Protein 2QME (pdb70)

Radius of gyration: 16.4 Å; Cα contacts (8 Å, |Δi|>4): 421; chains: 2; bounding box: 46×36×46 Å

Sequence (202 aa):
MQAIKCVVVGDGAVGKTCLLISYTTNAFPGEYIPTVFDNYSANVMVDGKPVNLGLWDTAGQEDYDRLRPLSYPQTDVFLICFSLVSPASFENVRAKWYPEVRHHCPHTPILLVGTKLDLRDDKDTIERLRDKKLAPITYPQGLAMAREIGSSVKYLECSALTQRGLKTVFDEAIRAVLGEISLPSDFEHTIHVGFDAVTGEFT

Structure (mmCIF, N/CA/C/O backbone):
data_2QME
#
_entry.id   2QME
#
_cell.length_a   84.226
_cell.length_b   53.480
_cell.length_c   47.682
_cell.angle_alpha   90.00
_cell.angle_beta   93.45
_cell.angle_gamma   90.00
#
_symmetry.space_group_name_H-M   'C 1 2 1'
#
loop_
_entity.id
_entity.type
_entity.pdbx_description
1 polymer 'Ras-related C3 botulinum toxin substrate 3'
2 polymer 'CRIB domain of the Serine/threonine-protein kinase PAK 1'
3 non-polymer 'MAGNESIUM ION'
4 non-polymer 'PHOSPHOMETHYLPHOSPHONIC ACID GUANYLATE ESTER'
5 non-polymer GLYCEROL
6 water water
#
loop_
_atom_site.group_PDB
_atom_site.id
_atom_site.type_symbol
_atom_site.label_atom_id
_atom_site.label_alt_id
_atom_site.label_comp_id
_atom_site.label_asym_id
_atom_site.label_entity_id
_atom_site.label_seq_id
_atom_site.pdbx_PDB_ins_code
_atom_site.Cartn_x
_atom_site.Cartn_y
_atom_site.Cartn_z
_atom_site.occupancy
_atom_site.B_iso_or_equiv
_atom_site.auth_seq_id
_atom_site.auth_comp_id
_atom_site.auth_asym_id
_atom_site.auth_atom_id
_atom_site.pdbx_PDB_model_num
ATOM 1 N N . MET A 1 2 ? -19.704 -0.068 -7.448 1.00 56.77 1 MET A N 1
ATOM 2 C CA . MET A 1 2 ? -20.252 0.565 -6.211 1.00 54.27 1 MET A CA 1
ATOM 3 C C . MET A 1 2 ? -19.628 1.951 -6.022 1.00 43.67 1 MET A C 1
ATOM 4 O O . MET A 1 2 ? -18.402 2.100 -6.032 1.00 51.36 1 MET A O 1
ATOM 9 N N . GLN A 1 3 ? -20.480 2.960 -5.854 1.00 42.14 2 GLN A N 1
ATOM 10 C CA . GLN A 1 3 ? -20.030 4.299 -5.487 1.00 34.43 2 GLN A CA 1
ATOM 11 C C . GLN A 1 3 ? -19.147 4.168 -4.241 1.00 31.09 2 GLN A C 1
ATOM 12 O O . GLN A 1 3 ? -19.391 3.313 -3.392 1.00 28.80 2 GLN A O 1
ATOM 18 N N . ALA A 1 4 ? -18.120 5.001 -4.164 1.00 30.16 3 ALA A N 1
ATOM 19 C CA . ALA A 1 4 ? -17.180 4.983 -3.025 1.00 27.12 3 ALA A CA 1
ATOM 20 C C . ALA A 1 4 ? -16.957 6.401 -2.511 1.00 34.13 3 ALA A C 1
ATOM 21 O O . ALA A 1 4 ? -16.979 7.371 -3.278 1.00 33.38 3 ALA A O 1
ATOM 23 N N . ILE A 1 5 ? -16.777 6.524 -1.201 1.00 25.65 4 ILE A N 1
ATOM 24 C CA . ILE A 1 5 ? -16.554 7.808 -0.569 1.00 25.62 4 ILE A CA 1
ATOM 25 C C . ILE A 1 5 ? -15.310 7.642 0.296 1.00 28.19 4 ILE A C 1
ATOM 26 O O . ILE A 1 5 ? -15.211 6.683 1.052 1.00 26.93 4 ILE A O 1
ATOM 31 N N . LYS A 1 6 ? -14.381 8.579 0.187 1.00 25.20 5 LYS A N 1
ATOM 32 C CA . LYS A 1 6 ? -13.186 8.586 1.029 1.00 21.79 5 LYS A CA 1
ATOM 33 C C . LYS A 1 6 ? -13.321 9.643 2.121 1.00 21.63 5 LYS A C 1
ATOM 34 O O . LYS A 1 6 ? -13.433 10.845 1.835 1.00 21.62 5 LYS A O 1
ATOM 40 N N . CYS A 1 7 ? -13.255 9.188 3.371 1.00 22.78 6 CYS A N 1
ATOM 41 C CA . CYS A 1 7 ? -13.384 10.056 4.536 1.00 23.42 6 CYS A CA 1
ATOM 42 C C . CYS A 1 7 ? -12.169 9.912 5.436 1.00 22.25 6 CYS A C 1
ATOM 43 O O . CYS A 1 7 ? -11.783 8.787 5.829 1.00 24.18 6 CYS A O 1
ATOM 46 N N . VAL A 1 8 ? -11.535 11.044 5.731 1.00 21.74 7 VAL A N 1
ATOM 47 C CA . VAL A 1 8 ? -10.308 11.064 6.528 1.00 19.90 7 VAL A CA 1
ATOM 48 C C . VAL A 1 8 ? -10.603 11.743 7.861 1.00 19.01 7 VAL A C 1
ATOM 49 O O . VAL A 1 8 ? -11.234 12.795 7.913 1.00 23.07 7 VAL A O 1
ATOM 53 N N . VAL A 1 9 ? -10.120 11.147 8.950 1.00 22.25 8 VAL A N 1
ATOM 54 C CA . VAL A 1 9 ? -10.452 11.608 10.300 1.00 21.99 8 VAL A CA 1
ATOM 55 C C . VAL A 1 9 ? -9.152 12.111 10.935 1.00 21.18 8 VAL A C 1
ATOM 56 O O . VAL A 1 9 ? -8.153 11.349 10.980 1.00 22.08 8 VAL A O 1
ATOM 60 N N . VAL A 1 10 ? -9.153 13.363 11.396 1.00 22.79 9 VAL A N 1
ATOM 61 C CA . VAL A 1 10 ? -7.960 13.973 12.006 1.00 21.24 9 VAL A CA 1
ATOM 62 C C . VAL A 1 10 ? -8.327 14.713 13.304 1.00 22.19 9 VAL A C 1
ATOM 63 O O . VAL A 1 10 ? -9.477 14.999 13.535 1.00 22.03 9 VAL A O 1
ATOM 67 N N . GLY A 1 11 ? -7.331 15.019 14.134 1.00 22.85 10 GLY A N 1
ATOM 68 C CA . GLY A 1 11 ? -7.550 15.756 15.370 1.00 26.09 10 GLY A CA 1
ATOM 69 C C . GLY A 1 11 ? -6.535 15.325 16.402 1.00 25.89 10 GLY A C 1
ATOM 70 O O . GLY A 1 11 ? -5.804 14.359 16.191 1.00 21.21 10 GLY A O 1
ATOM 71 N N . ASP A 1 12 ? -6.517 16.023 17.527 1.00 23.76 11 ASP A N 1
ATOM 72 C CA . ASP A 1 12 ? -5.497 15.811 18.564 1.00 28.12 11 ASP A CA 1
ATOM 73 C C . ASP A 1 12 ? -5.391 14.387 19.107 1.00 27.01 11 ASP A C 1
ATOM 74 O O . ASP A 1 12 ? -6.346 13.609 19.080 1.00 22.69 11 ASP A O 1
ATOM 79 N N . GLY A 1 13 ? -4.223 14.064 19.683 1.00 23.08 12 GLY A N 1
ATOM 80 C CA . GLY A 1 13 ? -4.089 12.833 20.443 1.00 26.17 12 GLY A CA 1
ATOM 81 C C . GLY A 1 13 ? -5.156 12.772 21.520 1.00 28.04 12 GLY A C 1
ATOM 82 O O . GLY A 1 13 ? -5.600 13.814 22.040 1.00 27.55 12 GLY A O 1
ATOM 83 N N . ALA A 1 14 ? -5.613 11.551 21.772 1.00 26.84 13 ALA A N 1
ATOM 84 C CA . ALA A 1 14 ? -6.606 11.211 22.792 1.00 24.35 13 ALA A CA 1
ATOM 85 C C . ALA A 1 14 ? -8.043 11.696 22.546 1.00 25.59 13 ALA A C 1
ATOM 86 O O . ALA A 1 14 ? -8.874 11.508 23.424 1.00 28.03 13 ALA A O 1
ATOM 88 N N . VAL A 1 15 ? -8.373 12.279 21.390 1.00 21.36 14 VAL A N 1
ATOM 89 C CA . VAL A 1 15 ? -9.748 12.818 21.226 1.00 21.75 14 VAL A CA 1
ATOM 90 C C . VAL A 1 15 ? -10.839 11.769 20.979 1.00 23.06 14 VAL A C 1
ATOM 91 O O . VAL A 1 15 ? -12.022 12.018 21.221 1.00 25.52 14 VAL A O 1
ATOM 95 N N . GLY A 1 16 ? -10.465 10.634 20.409 1.00 22.08 15 GLY A N 1
ATOM 96 C CA . GLY A 1 16 ? -11.429 9.529 20.204 1.00 24.20 15 GLY A CA 1
ATOM 97 C C . GLY A 1 16 ? -11.712 9.196 18.732 1.00 25.80 15 GLY A C 1
ATOM 98 O O . GLY A 1 16 ? -12.737 8.590 18.432 1.00 21.08 15 GLY A O 1
ATOM 99 N N . LYS A 1 17 ? -10.773 9.524 17.839 1.00 23.16 16 LYS A N 1
ATOM 100 C CA . LYS A 1 17 ? -10.916 9.270 16.410 1.00 20.36 16 LYS A CA 1
ATOM 101 C C . LYS A 1 17 ? -11.131 7.770 16.111 1.00 21.94 16 LYS A C 1
ATOM 102 O O . LYS A 1 17 ? -12.055 7.370 15.373 1.00 22.15 16 LYS A O 1
ATOM 108 N N . THR A 1 18 ? -10.266 6.947 16.674 1.00 25.24 17 THR A N 1
ATOM 109 C CA . THR A 1 18 ? -10.348 5.500 16.449 1.00 21.85 17 THR A CA 1
ATOM 110 C C . THR A 1 18 ? -11.623 4.886 17.012 1.00 22.11 17 THR A C 1
ATOM 111 O O . THR A 1 18 ? -12.301 4.131 16.316 1.00 23.06 17 THR A O 1
ATOM 115 N N . CYS A 1 19 ? -11.965 5.241 18.244 1.00 22.97 18 CYS A N 1
ATOM 116 C CA . CYS A 1 19 ? -13.188 4.755 18.848 1.00 20.28 18 CYS A CA 1
ATOM 117 C C . CYS A 1 19 ? -14.416 5.186 18.049 1.00 21.87 18 CYS A C 1
ATOM 118 O O . CYS A 1 19 ? -15.341 4.405 17.896 1.00 23.96 18 CYS A O 1
ATOM 121 N N . LEU A 1 20 ? -14.413 6.412 17.530 1.00 22.53 19 LEU A N 1
ATOM 122 C CA . LEU A 1 20 ? -15.507 6.907 16.667 1.00 24.81 19 LEU A CA 1
ATOM 123 C C . LEU A 1 20 ? -15.709 5.969 15.476 1.00 22.88 19 LEU A C 1
ATOM 124 O O . LEU A 1 20 ? -16.814 5.452 15.228 1.00 23.41 19 LEU A O 1
ATOM 129 N N . LEU A 1 21 ? -14.625 5.713 14.748 1.00 22.43 20 LEU A N 1
ATOM 130 C CA . LEU A 1 21 ? -14.680 4.874 13.550 1.00 20.52 20 LEU A CA 1
ATOM 131 C C . LEU A 1 21 ? -15.023 3.416 13.845 1.00 19.80 20 LEU A C 1
ATOM 132 O O . LEU A 1 21 ? -15.841 2.822 13.134 1.00 23.18 20 LEU A O 1
ATOM 137 N N . ILE A 1 22 ? -14.450 2.858 14.904 1.00 22.93 21 ILE A N 1
ATOM 138 C CA . ILE A 1 22 ? -14.671 1.453 15.241 1.00 22.18 21 ILE A CA 1
ATOM 139 C C . ILE A 1 22 ? -16.079 1.207 15.833 1.00 21.04 21 ILE A C 1
ATOM 140 O O . ILE A 1 22 ? -16.752 0.258 15.479 1.00 21.89 21 ILE A O 1
ATOM 145 N N . SER A 1 23 ? -16.538 2.092 16.698 1.00 22.15 22 SER A N 1
ATOM 146 C CA . SER A 1 23 ? -17.879 1.966 17.246 1.00 24.51 22 SER A CA 1
ATOM 147 C C . SER A 1 23 ? -18.911 2.079 16.117 1.00 21.58 22 SER A C 1
ATOM 148 O O . SER A 1 23 ? -19.894 1.335 16.075 1.00 22.23 22 SER A O 1
ATOM 151 N N . TYR A 1 24 ? -18.700 3.017 15.208 1.00 21.94 23 TYR A N 1
ATOM 152 C CA . TYR A 1 24 ? -19.656 3.170 14.095 1.00 22.03 23 TYR A CA 1
ATOM 153 C C . TYR A 1 24 ? -19.682 1.937 13.197 1.00 22.66 23 TYR A C 1
ATOM 154 O O . TYR A 1 24 ? -20.756 1.411 12.883 1.00 23.79 23 TYR A O 1
ATOM 163 N N . THR A 1 25 ? -18.514 1.474 12.771 1.00 20.05 24 THR A N 1
ATOM 164 C CA . THR A 1 25 ? -18.453 0.413 11.746 1.00 22.05 24 THR A CA 1
ATOM 165 C C . THR A 1 25 ? -18.676 -1.020 12.276 1.00 25.85 24 THR A C 1
ATOM 166 O O . THR A 1 25 ? -19.036 -1.922 11.515 1.00 24.46 24 THR A O 1
ATOM 170 N N . THR A 1 26 ? -18.448 -1.233 13.562 1.00 21.30 25 THR A N 1
ATOM 171 C CA . THR A 1 26 ? -18.501 -2.586 14.174 1.00 23.87 25 THR A CA 1
ATOM 172 C C . THR A 1 26 ? -19.470 -2.716 15.353 1.00 22.36 25 THR A C 1
ATOM 173 O O . THR A 1 26 ? -19.752 -3.841 15.790 1.00 21.09 25 THR A O 1
ATOM 177 N N . ASN A 1 27 ? -19.921 -1.583 15.876 1.00 23.37 26 ASN A N 1
ATOM 178 C CA . ASN A 1 27 ? -20.725 -1.495 17.111 1.00 25.95 26 ASN A CA 1
ATOM 179 C C . ASN A 1 27 ? -20.050 -1.944 18.392 1.00 26.11 26 ASN A C 1
ATOM 180 O O . ASN A 1 27 ? -20.692 -2.048 19.448 1.00 25.81 26 ASN A O 1
ATOM 185 N N . ALA A 1 28 ? -18.744 -2.149 18.319 1.00 21.77 27 ALA A N 1
ATOM 186 C CA . ALA A 1 28 ? -17.966 -2.575 19.466 1.00 26.47 27 ALA A CA 1
ATOM 187 C C . ALA A 1 28 ? -17.045 -1.411 19.782 1.00 30.35 27 ALA A C 1
ATOM 188 O O . ALA A 1 28 ? -16.406 -0.864 18.899 1.00 37.63 27 ALA A O 1
ATOM 190 N N . PHE A 1 29 ? -16.990 -1.038 21.042 1.00 28.99 28 PHE A N 1
ATOM 191 C CA . PHE A 1 29 ? -16.194 0.096 21.461 1.00 28.30 28 PHE A CA 1
ATOM 192 C C . PHE A 1 29 ? -14.861 -0.477 21.955 1.00 31.45 28 PHE A C 1
ATOM 193 O O . PHE A 1 29 ? -14.853 -1.392 22.770 1.00 29.65 28 PHE A O 1
ATOM 201 N N . PRO A 1 30 ? -13.736 -0.011 21.387 1.00 26.26 29 PRO A N 1
ATOM 202 C CA . PRO A 1 30 ? -12.404 -0.489 21.797 1.00 30.64 29 PRO A CA 1
ATOM 203 C C . PRO A 1 30 ? -12.171 -0.434 23.311 1.00 28.22 29 PRO A C 1
ATOM 204 O O . PRO A 1 30 ? -12.475 0.571 23.953 1.00 32.53 29 PRO A O 1
ATOM 208 N N . GLY A 1 31 ? -11.620 -1.513 23.865 1.00 38.25 30 GLY A N 1
ATOM 209 C CA . GLY A 1 31 ? -11.312 -1.582 25.301 1.00 39.37 30 GLY A CA 1
ATOM 210 C C . GLY A 1 31 ? -10.028 -0.859 25.718 1.00 43.57 30 GLY A C 1
ATOM 211 O O . GLY A 1 31 ? -9.922 -0.366 26.846 1.00 39.40 30 GLY A O 1
ATOM 212 N N . GLU A 1 32 ? -9.069 -0.785 24.794 1.00 29.77 31 GLU A N 1
ATOM 213 C CA . GLU A 1 32 ? -7.738 -0.246 25.050 1.00 32.31 31 GLU A CA 1
ATOM 214 C C . GLU A 1 32 ? -7.552 1.119 24.396 1.00 35.27 31 GLU A C 1
ATOM 215 O O . GLU A 1 32 ? -8.295 1.500 23.489 1.00 33.96 31 GLU A O 1
ATOM 217 N N . TYR A 1 33 ? -6.577 1.873 24.889 1.00 28.22 32 TYR A N 1
ATOM 218 C CA . TYR A 1 33 ? -6.172 3.117 24.232 1.00 28.56 32 TYR A CA 1
ATOM 219 C C . TYR A 1 33 ? -4.845 2.805 23.545 1.00 25.69 32 TYR A C 1
ATOM 220 O O . TYR A 1 33 ? -3.806 2.695 24.205 1.00 28.70 32 TYR A O 1
ATOM 229 N N . ILE A 1 34 ? -4.908 2.576 22.237 1.00 26.57 33 ILE A N 1
ATOM 230 C CA . ILE A 1 34 ? -3.733 2.280 21.423 1.00 23.84 33 ILE A CA 1
ATOM 231 C C . ILE A 1 34 ? -3.581 3.404 20.400 1.00 23.94 33 ILE A C 1
ATOM 232 O O . ILE A 1 34 ? -4.313 3.462 19.411 1.00 22.97 33 ILE A O 1
ATOM 237 N N . PRO A 1 35 ? -2.625 4.299 20.630 1.00 24.07 34 PRO A N 1
ATOM 238 C CA . PRO A 1 35 ? -2.439 5.380 19.665 1.00 23.87 34 PRO A CA 1
ATOM 239 C C . PRO A 1 35 ? -2.190 4.898 18.242 1.00 21.41 34 PRO A C 1
ATOM 240 O O . PRO A 1 35 ? -1.471 3.907 17.998 1.00 23.47 34 PRO A O 1
ATOM 244 N N . THR A 1 36 ? -2.800 5.604 17.310 1.00 22.27 35 THR A N 1
ATOM 245 C CA . THR A 1 36 ? -2.748 5.203 15.918 1.00 23.08 35 THR A CA 1
ATOM 246 C C . THR A 1 36 ? -1.548 5.744 15.209 1.00 24.49 35 THR A C 1
ATOM 247 O O . THR A 1 36 ? -1.135 6.864 15.458 1.00 24.50 35 THR A O 1
ATOM 251 N N . VAL A 1 37 ? -1.045 4.961 14.253 1.00 21.95 36 VAL A N 1
ATOM 252 C CA . VAL A 1 37 ? -0.119 5.457 13.276 1.00 23.83 36 VAL A CA 1
ATOM 253 C C . VAL A 1 37 ? -0.879 5.722 11.970 1.00 28.92 36 VAL A C 1
ATOM 254 O O . VAL A 1 37 ? -1.017 6.859 11.547 1.00 31.40 36 VAL A O 1
ATOM 258 N N . PHE A 1 38 ? -1.384 4.665 11.349 1.00 23.91 37 PHE A N 1
ATOM 259 C CA . PHE A 1 38 ? -2.213 4.788 10.161 1.00 27.64 37 PHE A CA 1
ATOM 260 C C . PHE A 1 38 ? -3.045 3.496 10.078 1.00 30.49 37 PHE A C 1
ATOM 261 O O . PHE A 1 38 ? -2.495 2.407 10.187 1.00 26.81 37 PHE A O 1
ATOM 269 N N . ASP A 1 39 ? -4.375 3.631 9.948 1.00 26.18 38 ASP A N 1
ATOM 270 C CA . ASP A 1 39 ? -5.261 2.505 9.693 1.00 22.91 38 ASP A CA 1
ATOM 271 C C . ASP A 1 39 ? -6.317 2.932 8.692 1.00 25.93 38 ASP A C 1
ATOM 272 O O . ASP A 1 39 ? -6.791 4.077 8.742 1.00 25.36 38 ASP A O 1
ATOM 277 N N . ASN A 1 40 ? -6.675 2.001 7.816 1.00 24.44 39 ASN A N 1
ATOM 278 C CA . ASN A 1 40 ? -7.799 2.175 6.883 1.00 24.73 39 ASN A CA 1
ATOM 279 C C . ASN A 1 40 ? -8.842 1.078 7.139 1.00 28.89 39 ASN A C 1
ATOM 280 O O . ASN A 1 40 ? -8.516 -0.128 7.227 1.00 24.26 39 ASN A O 1
ATOM 285 N N . TYR A 1 41 ? -10.092 1.507 7.255 1.00 25.74 40 TYR A N 1
ATOM 286 C CA . TYR A 1 41 ? -11.228 0.604 7.403 1.00 23.82 40 TYR A CA 1
ATOM 287 C C . TYR A 1 41 ? -12.167 0.843 6.226 1.00 27.72 40 TYR A C 1
ATOM 288 O O . TYR A 1 41 ? -12.134 1.891 5.580 1.00 28.24 40 TYR A O 1
ATOM 297 N N . SER A 1 42 ? -12.950 -0.176 5.921 1.00 24.58 41 SER A N 1
ATOM 298 C CA . SER A 1 42 ? -13.937 -0.116 4.859 1.00 24.42 41 SER A CA 1
ATOM 299 C C . SER A 1 42 ? -15.262 -0.604 5.463 1.00 23.21 41 SER A C 1
ATOM 300 O O . SER A 1 42 ? -15.283 -1.500 6.305 1.00 26.42 41 SER A O 1
ATOM 303 N N . ALA A 1 43 ? -16.360 -0.002 5.024 1.00 26.12 42 ALA A N 1
ATOM 304 C CA . ALA A 1 43 ? -17.693 -0.451 5.409 1.00 22.45 42 ALA A CA 1
ATOM 305 C C . ALA A 1 43 ? -18.630 -0.017 4.303 1.00 27.63 42 ALA A C 1
ATOM 306 O O . ALA A 1 43 ? -18.320 0.927 3.581 1.00 27.80 42 ALA A O 1
ATOM 308 N N . ASN A 1 44 ? -19.758 -0.704 4.177 1.00 20.69 43 ASN A N 1
ATOM 309 C CA . ASN A 1 44 ? -20.757 -0.330 3.200 1.00 22.64 43 ASN A CA 1
ATOM 310 C C . ASN A 1 44 ? -22.003 0.207 3.898 1.00 26.08 43 ASN A C 1
ATOM 311 O O . ASN A 1 44 ? -22.354 -0.264 4.970 1.00 24.07 43 ASN A O 1
ATOM 316 N N . VAL A 1 45 ? -22.661 1.180 3.274 1.00 22.31 44 VAL A N 1
ATOM 317 C CA . VAL A 1 45 ? -23.975 1.622 3.705 1.00 20.02 44 VAL A CA 1
ATOM 318 C C . VAL A 1 45 ? -24.901 1.700 2.505 1.00 23.58 44 VAL A C 1
ATOM 319 O O . VAL A 1 45 ? -24.430 1.904 1.384 1.00 25.01 44 VAL A O 1
ATOM 323 N N . MET A 1 46 ? -26.209 1.530 2.728 1.00 22.51 45 MET A N 1
ATOM 324 C CA . MET A 1 46 ? -27.197 1.773 1.665 1.00 21.81 45 MET A CA 1
ATOM 325 C C . MET A 1 46 ? -27.643 3.226 1.763 1.00 24.93 45 MET A C 1
ATOM 326 O O . MET A 1 46 ? -28.023 3.692 2.840 1.00 24.54 45 MET A O 1
ATOM 331 N N . VAL A 1 47 ? -27.554 3.948 0.659 1.00 22.48 46 VAL A N 1
ATOM 332 C CA . VAL A 1 47 ? -27.908 5.364 0.625 1.00 24.15 46 VAL A CA 1
ATOM 333 C C . VAL A 1 47 ? -29.008 5.512 -0.430 1.00 26.69 46 VAL A C 1
ATOM 334 O O . VAL A 1 47 ? -28.760 5.317 -1.632 1.00 25.66 46 VAL A O 1
ATOM 338 N N . ASP A 1 48 ? -30.231 5.774 0.023 1.00 24.78 47 ASP A N 1
ATOM 339 C CA . ASP A 1 48 ? -31.368 5.975 -0.872 1.00 27.26 47 ASP A CA 1
ATOM 340 C C . ASP A 1 48 ? -31.483 4.808 -1.859 1.00 28.30 47 ASP A C 1
ATOM 341 O O . ASP A 1 48 ? -31.705 5.003 -3.049 1.00 29.38 47 ASP A O 1
ATOM 346 N N . GLY A 1 49 ? -31.302 3.596 -1.340 1.00 23.68 48 GLY A N 1
ATOM 347 C CA . GLY A 1 49 ? -31.524 2.367 -2.118 1.00 25.80 48 GLY A CA 1
ATOM 348 C C . GLY A 1 49 ? -30.351 1.863 -2.944 1.00 25.96 48 GLY A C 1
ATOM 349 O O . GLY A 1 49 ? -30.509 0.901 -3.692 1.00 26.33 48 GLY A O 1
ATOM 350 N N . LYS A 1 50 ? -29.186 2.493 -2.788 1.00 25.96 49 LYS A N 1
ATOM 351 C CA . LYS A 1 50 ? -27.980 2.120 -3.514 1.00 22.88 49 LYS A CA 1
ATOM 352 C C . LYS A 1 50 ? -26.806 2.000 -2.546 1.00 24.01 49 LYS A C 1
ATOM 353 O O . LYS A 1 50 ? -26.662 2.819 -1.632 1.00 24.07 49 LYS A O 1
ATOM 359 N N . PRO A 1 51 ? -25.944 0.993 -2.743 1.00 24.09 50 PRO A N 1
ATOM 360 C CA . PRO A 1 51 ? -24.823 0.843 -1.820 1.00 24.72 50 PRO A CA 1
ATOM 361 C C . PRO A 1 51 ? -23.694 1.810 -2.101 1.00 26.78 50 PRO A C 1
ATOM 362 O O . PRO A 1 51 ? -23.398 2.100 -3.266 1.00 25.11 50 PRO A O 1
ATOM 366 N N . VAL A 1 52 ? -23.077 2.291 -1.024 1.00 22.40 51 VAL A N 1
ATOM 367 C CA . VAL A 1 52 ? -21.906 3.118 -1.076 1.00 23.08 51 VAL A CA 1
ATOM 368 C C . VAL A 1 52 ? -20.837 2.511 -0.193 1.00 22.82 51 VAL A C 1
ATOM 369 O O . VAL A 1 52 ? -21.101 2.132 0.959 1.00 23.71 51 VAL A O 1
ATOM 373 N N . ASN A 1 53 ? -19.642 2.420 -0.730 1.00 22.08 52 ASN A N 1
ATOM 374 C CA . ASN A 1 53 ? -18.498 1.970 0.050 1.00 23.66 52 ASN A CA 1
ATOM 375 C C . ASN A 1 53 ? -17.820 3.137 0.710 1.00 27.81 52 ASN A C 1
ATOM 376 O O . ASN A 1 53 ? -17.431 4.132 0.057 1.00 28.50 52 ASN A O 1
ATOM 381 N N . LEU A 1 54 ? -17.686 3.016 2.017 1.00 24.45 53 LEU A N 1
ATOM 382 C CA . LEU A 1 54 ? -17.012 4.016 2.814 1.00 23.97 53 LEU A CA 1
ATOM 383 C C . LEU A 1 54 ? -15.564 3.585 3.029 1.00 25.69 53 LEU A C 1
ATOM 384 O O . LEU A 1 54 ? -15.329 2.545 3.628 1.00 28.21 53 LEU A O 1
ATOM 389 N N . GLY A 1 55 ? -14.598 4.369 2.537 1.00 23.51 54 GLY A N 1
ATOM 390 C CA . GLY A 1 55 ? -13.201 4.134 2.818 1.00 24.02 54 GLY A CA 1
ATOM 391 C C . GLY A 1 55 ? -12.808 5.113 3.910 1.00 27.55 54 GLY A C 1
ATOM 392 O O . GLY A 1 55 ? -12.803 6.326 3.679 1.00 28.92 54 GLY A O 1
ATOM 393 N N . LEU A 1 56 ? -12.544 4.590 5.107 1.00 22.16 55 LEU A N 1
ATOM 394 C CA . LEU A 1 56 ? -12.379 5.401 6.304 1.00 21.64 55 LEU A CA 1
ATOM 395 C C . LEU A 1 56 ? -10.896 5.379 6.711 1.00 25.88 55 LEU A C 1
ATOM 396 O O . LEU A 1 56 ? -10.310 4.305 6.934 1.00 25.16 55 LEU A O 1
ATOM 401 N N . TRP A 1 57 ? -10.299 6.560 6.775 1.00 22.73 56 TRP A N 1
ATOM 402 C CA . TRP A 1 57 ? -8.861 6.688 6.958 1.00 23.38 56 TRP A CA 1
ATOM 403 C C . TRP A 1 57 ? -8.608 7.293 8.342 1.00 21.79 56 TRP A C 1
ATOM 404 O O . TRP A 1 57 ? -8.961 8.465 8.624 1.00 25.60 56 TRP A O 1
ATOM 425 N N . ASP A 1 58 ? -8.045 6.455 9.202 1.00 22.81 57 ASP A N 1
ATOM 426 C CA . ASP A 1 58 ? -7.780 6.794 10.574 1.00 23.43 57 ASP A CA 1
ATOM 427 C C . ASP A 1 58 ? -6.350 7.312 10.647 1.00 29.74 57 ASP A C 1
ATOM 428 O O . ASP A 1 58 ? -5.449 6.697 10.107 1.00 29.62 57 ASP A O 1
ATOM 433 N N . THR A 1 59 ? -6.147 8.462 11.273 1.00 23.42 58 THR A N 1
ATOM 434 C CA . THR A 1 59 ? -4.804 9.072 11.268 1.00 26.57 58 THR A CA 1
ATOM 435 C C . THR A 1 59 ? -4.287 9.258 12.705 1.00 25.95 58 THR A C 1
ATOM 436 O O . THR A 1 59 ? -5.052 9.146 13.663 1.00 25.37 58 THR A O 1
ATOM 440 N N . ALA A 1 60 ? -2.991 9.580 12.832 1.00 23.89 59 ALA A N 1
ATOM 441 C CA . ALA A 1 60 ? -2.344 9.787 14.113 1.00 22.18 59 ALA A CA 1
ATOM 442 C C . ALA A 1 60 ? -2.548 11.222 14.624 1.00 22.83 59 ALA A C 1
ATOM 443 O O . ALA A 1 60 ? -2.238 12.197 13.927 1.00 23.88 59 ALA A O 1
ATOM 445 N N . GLY A 1 61 ? -3.030 11.365 15.854 1.00 24.19 60 GLY A N 1
ATOM 446 C CA . GLY A 1 61 ? -3.083 12.695 16.494 1.00 23.81 60 GLY A CA 1
ATOM 447 C C . GLY A 1 61 ? -1.710 13.231 16.906 1.00 26.14 60 GLY A C 1
ATOM 448 O O . GLY A 1 61 ? -1.545 14.450 17.002 1.00 27.55 60 GLY A O 1
ATOM 449 N N . GLN A 1 62 ? -0.729 12.341 17.108 1.00 25.97 61 GLN A N 1
ATOM 450 C CA . GLN A 1 62 ? 0.623 12.743 17.574 1.00 27.76 61 GLN A CA 1
ATOM 451 C C . GLN A 1 62 ? 1.355 13.636 16.567 1.00 23.70 61 GLN A C 1
ATOM 452 O O . GLN A 1 62 ? 1.416 13.313 15.382 1.00 22.39 61 GLN A O 1
ATOM 458 N N . GLU A 1 63 ? 1.983 14.710 17.046 1.00 25.34 62 GLU A N 1
ATOM 459 C CA . GLU A 1 63 ? 2.755 15.569 16.155 1.00 26.61 62 GLU A CA 1
ATOM 460 C C . GLU A 1 63 ? 3.894 14.818 15.438 1.00 29.11 62 GLU A C 1
ATOM 461 O O . GLU A 1 63 ? 4.315 15.235 14.354 1.00 24.83 62 GLU A O 1
ATOM 467 N N . ASP A 1 64 ? 4.358 13.700 16.012 1.00 25.81 63 ASP A N 1
ATOM 468 C CA . ASP A 1 64 ? 5.448 12.878 15.408 1.00 22.31 63 ASP A CA 1
ATOM 469 C C . ASP A 1 64 ? 5.184 12.538 13.972 1.00 22.45 63 ASP A C 1
ATOM 470 O O . ASP A 1 64 ? 6.111 12.347 13.188 1.00 28.54 63 ASP A O 1
ATOM 475 N N . TYR A 1 65 ? 3.902 12.433 13.647 1.00 22.76 64 TYR A N 1
ATOM 476 C CA . TYR A 1 65 ? 3.472 11.961 12.356 1.00 22.33 64 TYR A CA 1
ATOM 477 C C . TYR A 1 65 ? 3.039 13.058 11.391 1.00 23.96 64 TYR A C 1
ATOM 478 O O . TYR A 1 65 ? 2.433 12.770 10.341 1.00 25.17 64 TYR A O 1
ATOM 487 N N . ASP A 1 66 ? 3.415 14.295 11.698 1.00 22.18 65 ASP A N 1
ATOM 488 C CA . ASP A 1 66 ? 3.042 15.433 10.862 1.00 23.85 65 ASP A CA 1
ATOM 489 C C . ASP A 1 66 ? 3.526 15.308 9.424 1.00 22.53 65 ASP A C 1
ATOM 490 O O . ASP A 1 66 ? 2.823 15.732 8.510 1.00 24.81 65 ASP A O 1
ATOM 495 N N . ARG A 1 67 ? 4.704 14.726 9.184 1.00 27.46 66 ARG A N 1
ATOM 496 C CA . ARG A 1 67 ? 5.169 14.567 7.792 1.00 27.61 66 ARG A CA 1
ATOM 497 C C . ARG A 1 67 ? 4.484 13.429 7.055 1.00 25.80 66 ARG A C 1
ATOM 498 O O . ARG A 1 67 ? 4.327 13.488 5.833 1.00 27.52 66 ARG A O 1
ATOM 506 N N . LEU A 1 68 ? 4.104 12.387 7.795 1.00 24.27 67 LEU A N 1
ATOM 507 C CA . LEU A 1 68 ? 3.438 11.201 7.226 1.00 25.11 67 LEU A CA 1
ATOM 508 C C . LEU A 1 68 ? 1.968 11.429 6.920 1.00 22.60 67 LEU A C 1
ATOM 509 O O . LEU A 1 68 ? 1.436 10.893 5.944 1.00 24.94 67 LEU A O 1
ATOM 513 N N . ARG A 1 69 ? 1.300 12.172 7.806 1.00 22.78 68 ARG A N 1
ATOM 514 C CA . ARG A 1 69 ? -0.159 12.236 7.808 1.00 22.29 68 ARG A CA 1
ATOM 515 C C . ARG A 1 69 ? -0.752 12.541 6.445 1.00 22.90 68 ARG A C 1
ATOM 516 O O . ARG A 1 69 ? -1.754 11.950 6.073 1.00 22.53 68 ARG A O 1
ATOM 524 N N . PRO A 1 70 ? -0.149 13.504 5.702 1.00 22.86 69 PRO A N 1
ATOM 525 C CA . PRO A 1 70 ? -0.733 13.831 4.401 1.00 23.25 69 PRO A CA 1
ATOM 526 C C . PRO A 1 70 ? -0.712 12.704 3.370 1.00 21.92 69 PRO A C 1
ATOM 527 O O . PRO A 1 70 ? -1.301 12.861 2.283 1.00 22.76 69 PRO A O 1
ATOM 531 N N . LEU A 1 71 ? -0.042 11.581 3.676 1.00 22.89 70 LEU A N 1
ATOM 532 C CA . LEU A 1 71 ? -0.195 10.393 2.835 1.00 26.73 70 LEU A CA 1
ATOM 533 C C . LEU A 1 71 ? -1.682 10.022 2.664 1.00 24.95 70 LEU A C 1
ATOM 534 O O . LEU A 1 71 ? -2.083 9.561 1.608 1.00 29.92 70 LEU A O 1
ATOM 539 N N . SER A 1 72 ? -2.504 10.293 3.685 1.00 21.53 71 SER A N 1
ATOM 540 C CA . SER A 1 72 ? -3.951 10.071 3.627 1.00 21.93 71 SER A CA 1
ATOM 541 C C . SER A 1 72 ? -4.794 11.025 2.807 1.00 25.49 71 SER A C 1
ATOM 542 O O . SER A 1 72 ? -5.977 10.726 2.524 1.00 28.12 71 SER A O 1
ATOM 545 N N . TYR A 1 73 ? -4.245 12.189 2.460 1.00 24.79 72 TYR A N 1
ATOM 546 C CA . TYR A 1 73 ? -5.108 13.297 2.023 1.00 23.49 72 TYR A CA 1
ATOM 547 C C . TYR A 1 73 ? -5.570 13.320 0.557 1.00 26.13 72 TYR A C 1
ATOM 548 O O . TYR A 1 73 ? -6.699 13.742 0.287 1.00 25.07 72 TYR A O 1
ATOM 557 N N . PRO A 1 74 ? -4.692 12.969 -0.396 1.00 25.55 73 PRO A N 1
ATOM 558 C CA . PRO A 1 74 ? -5.125 13.063 -1.794 1.00 24.67 73 PRO A CA 1
ATOM 559 C C . PRO A 1 74 ? -6.413 12.298 -2.084 1.00 25.92 73 PRO A C 1
ATOM 560 O O . PRO A 1 74 ? -6.558 11.174 -1.628 1.00 30.14 73 PRO A O 1
ATOM 564 N N . GLN A 1 75 ? -7.316 12.913 -2.839 1.00 26.83 74 GLN A N 1
ATOM 565 C CA . GLN A 1 75 ? -8.558 12.262 -3.284 1.00 30.00 74 GLN A CA 1
ATOM 566 C C . GLN A 1 75 ? -9.554 12.069 -2.142 1.00 26.43 74 GLN A C 1
ATOM 567 O O . GLN A 1 75 ? -10.538 11.344 -2.289 1.00 28.61 74 GLN A O 1
ATOM 573 N N . THR A 1 76 ? -9.345 12.748 -1.018 1.00 23.80 75 THR A N 1
ATOM 574 C CA . THR A 1 76 ? -10.343 12.731 0.065 1.00 27.18 75 THR A CA 1
ATOM 575 C C . THR A 1 76 ? -11.620 13.450 -0.361 1.00 26.39 75 THR A C 1
ATOM 576 O O . THR A 1 76 ? -11.574 14.527 -0.949 1.00 27.92 75 THR A O 1
ATOM 580 N N . ASP A 1 77 ? -12.770 12.855 -0.048 1.00 27.15 76 ASP A N 1
ATOM 581 C CA . ASP A 1 77 ? -14.072 13.455 -0.337 1.00 22.47 76 ASP A CA 1
ATOM 582 C C . ASP A 1 77 ? -14.639 14.292 0.799 1.00 25.63 76 ASP A C 1
ATOM 583 O O . ASP A 1 77 ? -15.413 15.231 0.553 1.00 22.24 76 ASP A O 1
ATOM 588 N N . VAL A 1 78 ? -14.275 13.926 2.033 1.00 26.28 77 VAL A N 1
ATOM 589 C CA . VAL A 1 78 ? -14.737 14.629 3.220 1.00 23.06 77 VAL A CA 1
ATOM 590 C C . VAL A 1 78 ? -13.817 14.339 4.405 1.00 23.27 77 VAL A C 1
ATOM 591 O O . VAL A 1 78 ? -13.296 13.243 4.524 1.00 23.20 77 VAL A O 1
ATOM 595 N N . PHE A 1 79 ? -13.575 15.377 5.206 1.00 22.00 78 PHE A N 1
ATOM 596 C CA . PHE A 1 79 ? -12.780 15.295 6.427 1.00 21.22 78 PHE A CA 1
ATOM 597 C C . PHE A 1 79 ? -13.676 15.378 7.640 1.00 22.63 78 PHE A C 1
ATOM 598 O O . PHE A 1 79 ? -14.656 16.128 7.666 1.00 25.60 78 PHE A O 1
ATOM 606 N N . LEU A 1 80 ? -13.302 14.624 8.667 1.00 20.35 79 LEU A N 1
ATOM 607 C CA . LEU A 1 80 ? -13.818 14.844 10.012 1.00 21.11 79 LEU A CA 1
ATOM 608 C C . LEU A 1 80 ? -12.672 15.375 10.848 1.00 21.85 79 LEU A C 1
ATOM 609 O O . LEU A 1 80 ? -11.669 14.675 11.069 1.00 25.34 79 LEU A O 1
ATOM 614 N N . ILE A 1 81 ? -12.763 16.635 11.240 1.00 23.94 80 ILE A N 1
ATOM 615 C CA . ILE A 1 81 ? -11.856 17.189 12.222 1.00 23.16 80 ILE A CA 1
ATOM 616 C C . ILE A 1 81 ? -12.520 17.045 13.586 1.00 23.84 80 ILE A C 1
ATOM 617 O O . ILE A 1 81 ? -13.649 17.560 13.809 1.00 23.98 80 ILE A O 1
ATOM 622 N N . CYS A 1 82 ? -11.812 16.389 14.498 1.00 23.73 81 CYS A N 1
ATOM 623 C 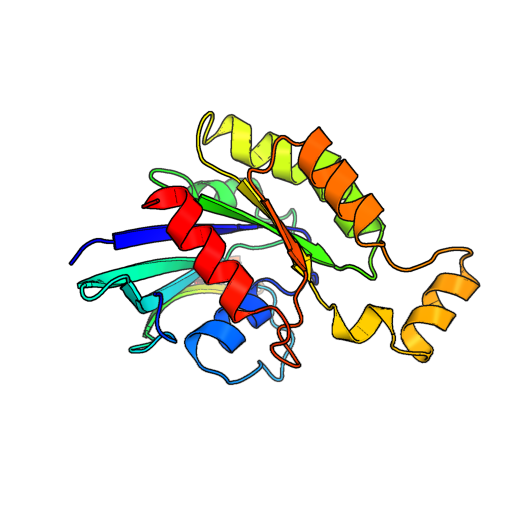CA . CYS A 1 82 ? -12.368 15.959 15.761 1.00 20.81 81 CYS A CA 1
ATOM 624 C C . CYS A 1 82 ? -11.684 16.660 16.930 1.00 24.37 81 CYS A C 1
ATOM 625 O O . CYS A 1 82 ? -10.470 16.905 16.912 1.00 22.74 81 CYS A O 1
ATOM 628 N N . PHE A 1 83 ? -12.481 16.979 17.939 1.00 22.52 82 PHE A N 1
ATOM 629 C CA . PHE A 1 83 ? -11.952 17.446 19.219 1.00 22.67 82 PHE A CA 1
ATOM 630 C C . PHE A 1 83 ? -12.824 16.901 20.327 1.00 23.11 82 PHE A C 1
ATOM 631 O O . PHE A 1 83 ? -14.025 16.654 20.146 1.00 22.89 82 PHE A O 1
ATOM 639 N N . SER A 1 84 ? -12.238 16.767 21.521 1.00 22.20 83 SER A N 1
ATOM 640 C CA . SER A 1 84 ? -13.006 16.238 22.630 1.00 23.05 83 SER A CA 1
ATOM 641 C C . SER A 1 84 ? -13.769 17.383 23.266 1.00 25.58 83 SER A C 1
ATOM 642 O O . SER A 1 84 ? -13.163 18.378 23.611 1.00 23.73 83 SER A O 1
ATOM 645 N N . LEU A 1 85 ? -15.062 17.196 23.508 1.00 23.20 84 LEU A N 1
ATOM 646 C CA . LEU A 1 85 ? -15.891 18.224 24.128 1.00 25.04 84 LEU A CA 1
ATOM 647 C C . LEU A 1 85 ? -15.452 18.543 25.563 1.00 22.55 84 LEU A C 1
ATOM 648 O O . LEU A 1 85 ? -15.887 19.546 26.145 1.00 27.73 84 LEU A O 1
ATOM 653 N N . VAL A 1 86 ? -14.604 17.685 26.132 1.00 21.55 85 VAL A N 1
ATOM 654 C CA . VAL A 1 86 ? -14.121 17.908 27.504 1.00 23.71 85 VAL A CA 1
ATOM 655 C C . VAL A 1 86 ? -12.619 18.191 27.551 1.00 31.60 85 VAL A C 1
ATOM 656 O O . VAL A 1 86 ? -12.001 18.076 28.607 1.00 25.11 85 VAL A O 1
ATOM 660 N N . SER A 1 87 ? -12.068 18.625 26.407 1.00 25.50 86 SER A N 1
ATOM 661 C CA . SER A 1 87 ? -10.677 19.093 26.283 1.00 24.30 86 SER A CA 1
ATOM 662 C C . SER A 1 87 ? -10.595 20.394 25.485 1.00 33.39 86 SER A C 1
ATOM 663 O O . SER A 1 87 ? -10.443 20.405 24.237 1.00 26.29 86 SER A O 1
ATOM 666 N N . PRO A 1 88 ? -10.715 21.515 26.193 1.00 29.04 87 PRO A N 1
ATOM 667 C CA . PRO A 1 88 ? -10.501 22.829 25.565 1.00 28.07 87 PRO A CA 1
ATOM 668 C C . PRO A 1 88 ? -9.184 22.939 24.759 1.00 26.77 87 PRO A C 1
ATOM 669 O O . PRO A 1 88 ? -9.158 23.619 23.714 1.00 26.00 87 PRO A O 1
ATOM 673 N N . ALA A 1 89 ? -8.100 22.276 25.191 1.00 26.83 88 ALA A N 1
ATOM 674 C CA . ALA A 1 89 ? -6.851 22.296 24.403 1.00 26.45 88 ALA A CA 1
ATOM 675 C C . ALA A 1 89 ? -7.072 21.702 23.007 1.00 23.73 88 ALA A C 1
ATOM 676 O O . ALA A 1 89 ? -6.609 22.222 21.984 1.00 25.62 88 ALA A O 1
ATOM 678 N N . SER A 1 90 ? -7.793 20.602 22.959 1.00 23.90 89 SER A N 1
ATOM 679 C CA . SER A 1 90 ? -8.040 19.923 21.676 1.00 24.99 89 SER A CA 1
ATOM 680 C C . SER A 1 90 ? -8.917 20.772 20.752 1.00 24.22 89 SER A C 1
ATOM 681 O O . SER A 1 90 ? -8.735 20.770 19.547 1.00 23.08 89 SER A O 1
ATOM 684 N N . PHE A 1 91 ? -9.835 21.526 21.354 1.00 25.35 90 PHE A N 1
ATOM 685 C CA . PHE A 1 91 ? -10.741 22.430 20.657 1.00 27.98 90 PHE A CA 1
ATOM 686 C C . PHE A 1 91 ? -9.927 23.555 20.023 1.00 29.10 90 PHE A C 1
ATOM 687 O O . PHE A 1 91 ? -10.093 23.867 18.841 1.00 24.55 90 PHE A O 1
ATOM 695 N N . GLU A 1 92 ? -9.015 24.143 20.793 1.00 25.28 91 GLU A N 1
ATOM 696 C CA . GLU A 1 92 ? -8.182 25.224 20.273 1.00 25.02 91 GLU A CA 1
ATOM 697 C C . GLU A 1 92 ? -7.372 24.775 19.072 1.00 23.29 91 GLU A C 1
ATOM 698 O O . GLU A 1 92 ? -7.183 25.536 18.123 1.00 25.70 91 GLU A O 1
ATOM 704 N N . ASN A 1 93 ? -6.916 23.528 19.098 1.00 23.84 92 ASN A N 1
ATOM 705 C CA . ASN A 1 93 ? -6.103 23.007 18.000 1.00 25.64 92 ASN A CA 1
ATOM 706 C C . ASN A 1 93 ? -6.852 22.761 16.707 1.00 22.88 92 ASN A C 1
ATOM 707 O O . ASN A 1 93 ? -6.238 22.611 15.654 1.00 23.60 92 ASN A O 1
ATOM 712 N N . VAL A 1 94 ? -8.184 22.735 16.769 1.00 23.17 93 VAL A N 1
ATOM 713 C CA . VAL A 1 94 ? -9.000 22.703 15.564 1.00 24.16 93 VAL A CA 1
ATOM 714 C C . VAL A 1 94 ? -8.618 23.879 14.653 1.00 25.82 93 VAL A C 1
ATOM 715 O O . VAL A 1 94 ? -8.356 23.719 13.455 1.00 24.26 93 VAL A O 1
ATOM 719 N N . ARG A 1 95 ? -8.563 25.049 15.259 1.00 24.69 94 ARG A N 1
ATOM 720 C CA . ARG A 1 95 ? -8.247 26.299 14.598 1.00 22.77 94 ARG A CA 1
ATOM 721 C C . ARG A 1 95 ? -6.749 26.442 14.355 1.00 26.04 94 ARG A C 1
ATOM 722 O O . ARG A 1 95 ? -6.339 26.868 13.279 1.00 26.19 94 ARG A O 1
ATOM 730 N N . ALA A 1 96 ? -5.952 26.127 15.375 1.00 24.28 95 ALA A N 1
ATOM 731 C CA . ALA A 1 96 ? -4.499 26.369 15.340 1.00 27.65 95 ALA A CA 1
ATOM 732 C C . ALA A 1 96 ? -3.759 25.411 14.424 1.00 28.33 95 ALA A C 1
ATOM 733 O O . ALA A 1 96 ? -2.765 25.805 13.817 1.00 28.40 95 ALA A O 1
ATOM 735 N N . LYS A 1 97 ? -4.237 24.160 14.332 1.00 24.33 96 LYS A N 1
ATOM 736 C CA . LYS A 1 97 ? -3.501 23.112 13.604 1.00 19.88 96 LYS A CA 1
ATOM 737 C C . LYS A 1 97 ? -4.306 22.439 12.491 1.00 26.11 96 LYS A C 1
ATOM 738 O O . LYS A 1 97 ? -3.862 22.388 11.333 1.00 25.83 96 LYS A O 1
ATOM 744 N N . TRP A 1 98 ? -5.454 21.870 12.842 1.00 22.12 97 TRP A N 1
ATOM 745 C CA . TRP A 1 98 ? -6.110 20.907 11.938 1.00 23.98 97 TRP A CA 1
ATOM 746 C C . TRP A 1 98 ? -6.723 21.555 10.700 1.00 23.80 97 TRP A C 1
ATOM 747 O O . TRP A 1 98 ? -6.527 21.088 9.575 1.00 22.27 97 TRP A O 1
ATOM 758 N N . TYR A 1 99 ? -7.471 22.636 10.900 1.00 22.28 98 TYR A N 1
ATOM 759 C CA . TYR A 1 99 ? -8.064 23.352 9.763 1.00 23.34 98 TYR A CA 1
ATOM 760 C C . TYR A 1 99 ? -6.992 23.781 8.747 1.00 24.02 98 TYR A C 1
ATOM 761 O O . TYR A 1 99 ? -7.091 23.437 7.567 1.00 25.36 98 TYR A O 1
ATOM 770 N N . PRO A 1 100 ? -5.953 24.504 9.192 1.00 26.55 99 PRO A N 1
ATOM 771 C CA . PRO A 1 100 ? -4.905 24.924 8.236 1.00 25.96 99 PRO A CA 1
ATOM 772 C C . PRO A 1 100 ? -4.148 23.776 7.565 1.00 24.28 99 PRO A C 1
ATOM 773 O O . PRO A 1 100 ? -3.778 23.917 6.410 1.00 24.63 99 PRO A O 1
ATOM 777 N N . GLU A 1 101 ? -3.927 22.667 8.279 1.00 26.23 100 GLU A N 1
ATOM 778 C CA . GLU A 1 101 ? -3.266 21.479 7.691 1.00 22.77 100 GLU A CA 1
ATOM 779 C C . GLU A 1 101 ? -4.108 20.912 6.557 1.00 23.36 100 GLU A C 1
ATOM 780 O O . GLU A 1 101 ? -3.648 20.766 5.413 1.00 23.60 100 GLU A O 1
ATOM 786 N N . VAL A 1 102 ? -5.357 20.596 6.869 1.00 23.28 101 VAL A N 1
ATOM 787 C CA . VAL A 1 102 ? -6.257 19.992 5.889 1.00 20.29 101 VAL A CA 1
ATOM 788 C C . VAL A 1 102 ? -6.484 20.857 4.652 1.00 23.69 101 VAL A C 1
ATOM 789 O O . VAL A 1 102 ? -6.418 20.376 3.513 1.00 26.58 101 VAL A O 1
ATOM 793 N N . ARG A 1 103 ? -6.698 22.149 4.879 1.00 26.86 102 ARG A N 1
ATOM 794 C CA . ARG A 1 103 ? -6.914 23.102 3.777 1.00 30.61 102 ARG A CA 1
ATOM 795 C C . ARG A 1 103 ? -5.748 23.299 2.834 1.00 31.26 102 ARG A C 1
ATOM 796 O O . ARG A 1 103 ? -5.931 23.578 1.635 1.00 30.68 102 ARG A O 1
ATOM 804 N N . HIS A 1 104 ? -4.547 23.215 3.378 1.00 25.31 103 HIS A N 1
ATOM 805 C CA . HIS A 1 104 ? -3.344 23.337 2.569 1.00 29.33 103 HIS A CA 1
ATOM 806 C C . HIS A 1 104 ? -3.295 22.244 1.515 1.00 29.94 103 HIS A C 1
ATOM 807 O O . HIS A 1 104 ? -2.992 22.496 0.370 1.00 29.48 103 HIS A O 1
ATOM 814 N N . HIS A 1 105 ? -3.618 21.027 1.919 1.00 25.84 104 HIS A N 1
ATOM 815 C CA . HIS A 1 105 ? -3.582 19.889 1.022 1.00 23.40 104 HIS A CA 1
ATOM 816 C C . HIS A 1 105 ? -4.830 19.731 0.188 1.00 30.87 104 HIS A C 1
ATOM 817 O O . HIS A 1 105 ? -4.751 19.212 -0.920 1.00 25.91 104 HIS A O 1
ATOM 824 N N . CYS A 1 106 ? -5.974 20.159 0.732 1.00 22.05 105 CYS A N 1
ATOM 825 C CA . CYS A 1 106 ? -7.258 19.907 0.129 1.00 20.42 105 CYS A CA 1
ATOM 826 C C . CYS A 1 106 ? -8.041 21.213 0.188 1.00 27.18 105 CYS A C 1
ATOM 827 O O . CYS A 1 106 ? -8.777 21.453 1.137 1.00 27.78 105 CYS A O 1
ATOM 830 N N . PRO A 1 107 ? -7.834 22.082 -0.805 1.00 25.47 106 PRO A N 1
ATOM 831 C CA . PRO A 1 107 ? -8.350 23.454 -0.710 1.00 27.10 106 PRO A CA 1
ATOM 832 C C . PRO A 1 107 ? -9.870 23.540 -0.715 1.00 28.99 106 PRO A C 1
ATOM 833 O O . PRO A 1 107 ? -10.409 24.494 -0.164 1.00 29.80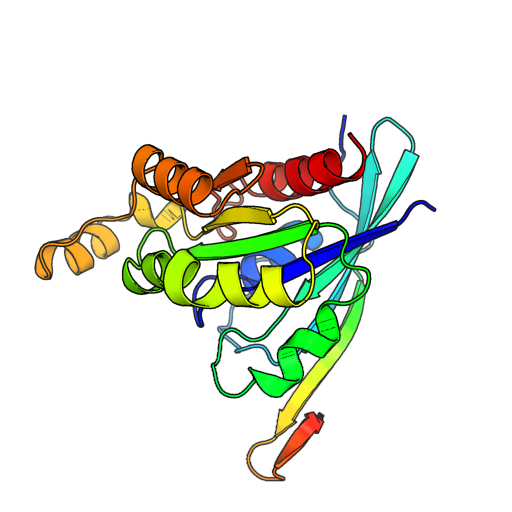 106 PRO A O 1
ATOM 837 N N . HIS A 1 108 ? -10.543 22.578 -1.347 1.00 26.08 107 HIS A N 1
ATOM 838 C CA . HIS A 1 108 ? -11.992 22.659 -1.507 1.00 28.04 107 HIS A CA 1
ATOM 839 C C . HIS A 1 108 ? -12.787 21.556 -0.812 1.00 32.09 107 HIS A C 1
ATOM 840 O O . HIS A 1 108 ? -14.007 21.539 -0.870 1.00 31.81 107 HIS A O 1
ATOM 847 N N . THR A 1 109 ? -12.109 20.631 -0.160 1.00 24.53 108 THR A N 1
ATOM 848 C CA . THR A 1 109 ? -12.793 19.445 0.347 1.00 23.78 108 THR A CA 1
ATOM 849 C C . THR A 1 109 ? -13.663 19.794 1.566 1.00 25.35 108 THR A C 1
ATOM 850 O O . THR A 1 109 ? -13.232 20.522 2.432 1.00 24.92 108 THR A O 1
ATOM 854 N N . PRO A 1 110 ? -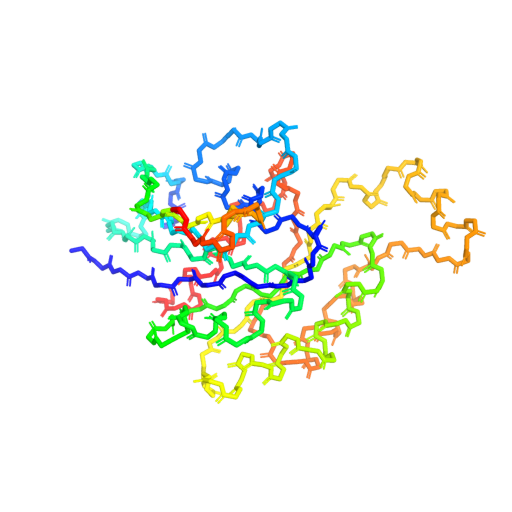14.922 19.314 1.611 1.00 22.29 109 PRO A N 1
ATOM 855 C CA . PRO A 1 110 ? -15.777 19.606 2.770 1.00 23.28 109 PRO A CA 1
ATOM 856 C C . PRO A 1 110 ? -15.181 19.096 4.070 1.00 21.61 109 PRO A C 1
ATOM 857 O O . PRO A 1 110 ? -14.597 18.012 4.085 1.00 23.81 109 PRO A O 1
ATOM 861 N N . ILE A 1 111 ? -15.330 19.886 5.130 1.00 22.03 110 ILE A N 1
ATOM 862 C CA . ILE A 1 111 ? -14.899 19.543 6.495 1.00 22.56 110 ILE A CA 1
ATOM 863 C C . ILE A 1 111 ? -16.099 19.522 7.424 1.00 23.54 110 ILE A C 1
ATOM 864 O O . ILE A 1 111 ? -16.858 20.503 7.482 1.00 23.19 110 ILE A O 1
ATOM 869 N N . LEU A 1 112 ? -16.278 18.426 8.159 1.00 24.44 111 LEU A N 1
ATOM 870 C CA . LEU A 1 112 ? -17.239 18.398 9.257 1.00 23.25 111 LEU A CA 1
ATOM 871 C C . LEU A 1 112 ? -16.457 18.563 10.557 1.00 19.70 111 LEU A C 1
ATOM 872 O O . LEU A 1 112 ? -15.430 17.927 10.730 1.00 24.73 111 LEU A O 1
ATOM 877 N N . LEU A 1 113 ? -16.940 19.416 11.460 1.00 20.47 112 LEU A N 1
ATOM 878 C CA . LEU A 1 113 ? -16.316 19.540 12.784 1.00 20.29 112 LEU A CA 1
ATOM 879 C C . LEU A 1 113 ? -17.093 18.623 13.731 1.00 20.70 112 LEU A C 1
ATOM 880 O O . LEU A 1 113 ? -18.326 18.759 13.870 1.00 21.25 112 LEU A O 1
ATOM 885 N N . VAL A 1 114 ? -16.382 17.719 14.395 1.00 23.22 113 VAL A N 1
ATOM 886 C CA . VAL A 1 114 ? -17.001 16.740 15.270 1.00 21.22 113 VAL A CA 1
ATOM 887 C C . VAL A 1 114 ? -16.500 16.866 16.710 1.00 22.68 113 VAL A C 1
ATOM 888 O O . VAL A 1 114 ? -15.322 16.680 16.996 1.00 19.39 113 VAL A O 1
ATOM 892 N N . GLY A 1 115 ? -17.420 17.187 17.608 1.00 22.84 114 GLY A N 1
ATOM 893 C CA . GLY A 1 115 ? -17.157 17.183 19.030 1.00 23.37 114 GLY A CA 1
ATOM 894 C C . GLY A 1 115 ? -17.420 15.776 19.543 1.00 23.60 114 GLY A C 1
ATOM 895 O O . GLY A 1 115 ? -18.541 15.258 19.392 1.00 23.84 114 GLY A O 1
ATOM 896 N N . THR A 1 116 ? -16.391 15.149 20.120 1.00 21.60 115 THR A N 1
ATOM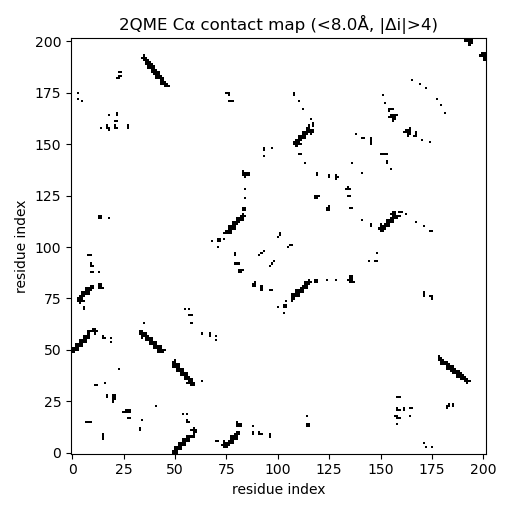 897 C CA . THR A 1 116 ? -16.434 13.749 20.603 1.00 18.95 115 THR A CA 1
ATOM 898 C C . THR A 1 116 ? -16.580 13.671 22.130 1.00 25.71 115 THR A C 1
ATOM 899 O O . THR A 1 116 ? -16.442 14.669 22.840 1.00 24.69 115 THR A O 1
ATOM 903 N N . LYS A 1 117 ? -16.836 12.476 22.635 1.00 21.57 116 LYS A N 1
ATOM 904 C CA . LYS A 1 117 ? -16.970 12.233 24.075 1.00 22.53 116 LYS A CA 1
ATOM 905 C C . LYS A 1 117 ? -18.156 13.011 24.683 1.00 22.17 116 LYS A C 1
ATOM 906 O O . LYS A 1 117 ? -18.111 13.456 25.820 1.00 22.93 116 LYS A O 1
ATOM 912 N N . LEU A 1 118 ? -19.236 13.106 23.922 1.00 25.44 117 LEU A N 1
ATOM 913 C CA . LEU A 1 118 ? -20.444 13.784 24.356 1.00 23.39 117 LEU A CA 1
ATOM 914 C C . LEU A 1 118 ? -20.965 13.275 25.704 1.00 27.24 117 LEU A C 1
ATOM 915 O O . LEU A 1 118 ? -21.526 14.051 26.490 1.00 24.90 117 LEU A O 1
ATOM 920 N N . ASP A 1 119 ? -20.777 11.981 25.964 1.00 22.69 118 ASP A N 1
ATOM 921 C CA . ASP A 1 119 ? -21.204 11.368 27.246 1.00 27.76 118 ASP A CA 1
ATOM 922 C C . ASP A 1 119 ? -20.488 11.986 28.449 1.00 24.94 118 ASP A C 1
ATOM 923 O O . ASP A 1 119 ? -21.030 11.981 29.561 1.00 26.54 118 ASP A O 1
ATOM 928 N N . LEU A 1 120 ? -19.286 12.509 28.251 1.00 23.58 119 LEU A N 1
ATOM 929 C CA . LEU A 1 120 ? -18.543 13.115 29.373 1.00 23.32 119 LEU A CA 1
ATOM 930 C C . LEU A 1 120 ? -18.973 14.562 29.688 1.00 24.90 119 LEU A C 1
ATOM 931 O O . LEU A 1 120 ? -18.643 15.076 30.753 1.00 24.62 119 LEU A O 1
ATOM 936 N N . ARG A 1 121 ? -19.694 15.222 28.786 1.00 27.20 120 ARG A N 1
ATOM 937 C CA . ARG A 1 121 ? -20.116 16.609 29.065 1.00 29.12 120 ARG A CA 1
ATOM 938 C C . ARG A 1 121 ? -21.044 16.704 30.286 1.00 28.33 120 ARG A C 1
ATOM 939 O O . ARG A 1 121 ? -21.009 17.698 30.996 1.00 32.77 120 ARG A O 1
ATOM 947 N N . ASP A 1 122 ? -21.839 15.651 30.525 1.00 27.93 121 ASP A N 1
ATOM 948 C CA . ASP A 1 122 ? -22.737 15.541 31.687 1.00 35.95 121 ASP A CA 1
ATOM 949 C C . ASP A 1 122 ? -22.188 14.627 32.794 1.00 32.17 121 ASP A C 1
ATOM 950 O O . ASP A 1 122 ? -22.888 14.339 33.762 1.00 36.90 121 ASP A O 1
ATOM 955 N N . ASP A 1 123 ? -20.957 14.148 32.639 1.00 27.39 122 ASP A N 1
ATOM 956 C CA . ASP A 1 123 ? -20.314 13.299 33.638 1.00 28.08 122 ASP A CA 1
ATOM 957 C C . ASP A 1 123 ? -19.805 14.136 34.807 1.00 31.15 122 ASP A C 1
ATOM 958 O O . ASP A 1 123 ? -18.944 14.992 34.625 1.00 27.41 122 ASP A O 1
ATOM 963 N N . LYS A 1 124 ? -20.310 13.871 36.009 1.00 28.53 123 LYS A N 1
ATOM 964 C CA . LYS A 1 124 ? -19.960 14.668 37.192 1.00 29.78 123 LYS A CA 1
ATOM 965 C C . LYS A 1 124 ? -18.460 14.792 37.457 1.00 24.61 123 LYS A C 1
ATOM 966 O O . LYS A 1 124 ? -17.958 15.902 37.679 1.00 28.09 123 LYS A O 1
ATOM 969 N N . ASP A 1 125 ? -17.745 13.671 37.415 1.00 28.29 124 ASP A N 1
ATOM 970 C CA . ASP A 1 125 ? -16.302 13.687 37.680 1.00 27.18 124 ASP A CA 1
ATOM 971 C C . ASP A 1 125 ? -15.541 14.544 36.643 1.00 24.04 124 ASP A C 1
ATOM 972 O O . ASP A 1 125 ? -14.579 15.263 36.967 1.00 25.16 124 ASP A O 1
ATOM 977 N N . THR A 1 126 ? -15.955 14.439 35.393 1.00 22.64 125 THR A N 1
ATOM 978 C CA . THR A 1 126 ? -15.326 15.207 34.330 1.00 22.79 125 THR A CA 1
ATOM 979 C C . THR A 1 126 ? -15.598 16.705 34.528 1.00 23.18 125 THR A C 1
ATOM 980 O O . THR A 1 126 ? -14.694 17.539 34.440 1.00 21.57 125 THR A O 1
ATOM 984 N N . ILE A 1 127 ? -16.857 17.031 34.803 1.00 23.35 126 ILE A N 1
ATOM 985 C CA . ILE A 1 127 ? -17.246 18.422 35.097 1.00 23.38 126 ILE A CA 1
ATOM 986 C C . ILE A 1 127 ? -16.421 18.979 36.271 1.00 23.11 126 ILE A C 1
ATOM 987 O O . ILE A 1 127 ? -15.913 20.103 36.221 1.00 24.05 126 ILE A O 1
ATOM 992 N N . GLU A 1 128 ? -16.246 18.182 37.313 1.00 23.94 127 GLU A N 1
ATOM 993 C CA . GLU A 1 128 ? -15.484 18.639 38.477 1.00 23.40 127 GLU A CA 1
ATOM 994 C C . GLU A 1 128 ? -14.019 18.800 38.151 1.00 27.04 127 GLU A C 1
ATOM 995 O O . GLU A 1 128 ? -13.402 19.775 38.559 1.00 23.42 127 GLU A O 1
ATOM 1001 N N . ARG A 1 129 ? -13.452 17.850 37.412 1.00 22.75 128 ARG A N 1
ATOM 1002 C CA . ARG A 1 129 ? -12.061 17.946 37.029 1.00 29.96 128 ARG A CA 1
ATOM 1003 C C . ARG A 1 129 ? -11.770 19.261 36.275 1.00 28.29 128 ARG A C 1
ATOM 1004 O O . ARG A 1 129 ? -10.747 19.903 36.494 1.00 24.38 128 ARG A O 1
ATOM 1012 N N . LEU A 1 130 ? -12.661 19.647 35.372 1.00 20.82 129 LEU A N 1
ATOM 1013 C CA . LEU A 1 130 ? -12.525 20.907 34.640 1.00 23.61 129 LEU A CA 1
ATOM 1014 C C . LEU A 1 130 ? -12.814 22.133 35.552 1.00 20.80 129 LEU A C 1
ATOM 1015 O O . LEU A 1 130 ? -12.119 23.162 35.488 1.00 27.04 129 LEU A O 1
ATOM 1020 N N . ARG A 1 131 ? -13.841 22.014 36.394 1.00 24.23 130 ARG A N 1
ATOM 1021 C CA . ARG A 1 131 ? -14.269 23.110 37.249 1.00 23.60 130 ARG A CA 1
ATOM 1022 C C . ARG A 1 131 ? -13.182 23.458 38.256 1.00 24.61 130 ARG A C 1
ATOM 1023 O O . ARG A 1 131 ? -13.050 24.615 38.659 1.00 26.72 130 ARG A O 1
ATOM 1031 N N . ASP A 1 132 ? -12.388 22.457 38.632 1.00 23.12 131 ASP A N 1
ATOM 1032 C CA . ASP A 1 132 ? -11.233 22.662 39.508 1.00 31.36 131 ASP A CA 1
ATOM 1033 C C . ASP A 1 132 ? -10.236 23.623 38.888 1.00 29.37 131 ASP A C 1
ATOM 1034 O O . ASP A 1 132 ? -9.494 24.289 39.603 1.00 34.86 131 ASP A O 1
ATOM 1039 N N . LYS A 1 133 ? -10.193 23.660 37.564 1.00 31.76 132 LYS A N 1
ATOM 1040 C CA . LYS A 1 133 ? -9.270 24.517 36.828 1.00 30.31 132 LYS A CA 1
ATOM 1041 C C . LYS A 1 133 ? -10.011 25.675 36.150 1.00 33.34 132 LYS A C 1
ATOM 1042 O O . LYS A 1 133 ? -9.508 26.248 35.187 1.00 35.19 132 LYS A O 1
ATOM 1048 N N . LYS A 1 134 ? -11.212 25.987 36.635 1.00 30.09 133 LYS A N 1
ATOM 1049 C CA . LYS A 1 134 ? -11.996 27.131 36.155 1.00 35.38 133 LYS A CA 1
ATOM 1050 C C . LYS A 1 134 ? -12.428 26.959 34.689 1.00 35.80 133 LYS A C 1
ATOM 1051 O O . LYS A 1 134 ? -12.680 27.942 33.986 1.00 34.18 133 LYS A O 1
ATOM 1057 N N . LEU A 1 135 ? -12.538 25.703 34.258 1.00 26.76 134 LEU A N 1
ATOM 1058 C CA . LEU A 1 135 ? -12.949 25.350 32.894 1.00 27.62 134 LEU A CA 1
ATOM 1059 C C . LEU A 1 135 ? -14.283 24.591 32.905 1.00 32.64 134 LEU A C 1
ATOM 1060 O O . LEU A 1 135 ? -14.745 24.094 33.929 1.00 25.38 134 LEU A O 1
ATOM 1065 N N . ALA A 1 136 ? -14.911 24.539 31.740 1.00 33.68 135 ALA A N 1
ATOM 1066 C CA . ALA A 1 136 ? -16.113 23.760 31.561 1.00 28.68 135 ALA A CA 1
ATOM 1067 C C . ALA A 1 136 ? -16.061 23.071 30.205 1.00 26.73 135 ALA A C 1
ATOM 1068 O O . ALA A 1 136 ? -15.290 23.476 29.327 1.00 25.72 135 ALA A O 1
ATOM 1070 N N . PRO A 1 137 ? -16.861 22.017 30.034 1.00 25.98 136 PRO A N 1
ATOM 1071 C CA . PRO A 1 137 ? -16.965 21.427 28.676 1.00 22.10 136 PRO A CA 1
ATOM 1072 C C . PRO A 1 137 ? -17.332 22.440 27.597 1.00 29.38 136 PRO A C 1
ATOM 1073 O O . PRO A 1 137 ? -17.995 23.455 27.875 1.00 26.00 136 PRO A O 1
ATOM 1077 N N . ILE A 1 138 ? -16.941 22.149 26.364 1.00 25.07 137 ILE A N 1
ATOM 1078 C CA . ILE A 1 138 ? -17.326 22.967 25.226 1.00 24.99 137 ILE A CA 1
ATOM 1079 C C . ILE A 1 138 ? -18.829 22.792 24.988 1.00 22.66 137 ILE A C 1
ATOM 1080 O O . ILE A 1 138 ? -19.353 21.664 24.997 1.00 22.20 137 ILE A O 1
ATOM 1085 N N . THR A 1 139 ? -19.545 23.902 24.803 1.00 22.01 138 THR A N 1
ATOM 1086 C CA . THR A 1 139 ? -20.995 23.825 24.591 1.00 19.60 138 THR A CA 1
ATOM 1087 C C . THR A 1 139 ? -21.316 23.726 23.115 1.00 25.72 138 THR A C 1
ATOM 1088 O O . THR A 1 139 ? -20.474 23.994 22.263 1.00 22.36 138 THR A O 1
ATOM 1092 N N . TYR A 1 140 ? -22.548 23.355 22.789 1.00 22.58 139 TYR A N 1
ATOM 1093 C CA . TYR A 1 140 ? -22.913 23.207 21.398 1.00 25.17 139 TYR A CA 1
ATOM 1094 C C . TYR A 1 140 ? -22.789 24.565 20.657 1.00 23.63 139 TYR A C 1
ATOM 1095 O O . TYR A 1 140 ? -22.162 24.614 19.615 1.00 23.67 139 TYR A O 1
ATOM 1104 N N . PRO A 1 141 ? -23.376 25.669 21.190 1.00 23.08 140 PRO A N 1
ATOM 1105 C CA . PRO A 1 141 ? -23.151 26.946 20.485 1.00 20.65 140 PRO A CA 1
ATOM 1106 C C . PRO A 1 141 ? -21.678 27.333 20.301 1.00 21.84 140 PRO A C 1
ATOM 1107 O O . PRO A 1 141 ? -21.331 27.968 19.299 1.00 24.80 140 PRO A O 1
ATOM 1111 N N . GLN A 1 142 ? -20.830 27.003 21.270 1.00 23.40 141 GLN A N 1
ATOM 1112 C CA . GLN A 1 142 ? -19.408 27.319 21.176 1.00 23.55 141 GLN A CA 1
ATOM 1113 C C . GLN A 1 142 ? -18.752 26.500 20.065 1.00 24.27 141 GLN A C 1
ATOM 1114 O O . GLN A 1 142 ? -17.920 27.010 19.292 1.00 21.98 141 GLN A O 1
ATOM 1120 N N . GLY A 1 143 ? -19.138 25.231 19.976 1.00 24.58 142 GLY A N 1
ATOM 1121 C CA . GLY A 1 143 ? -18.599 24.345 18.932 1.00 26.42 142 GLY A CA 1
ATOM 1122 C C . GLY A 1 143 ? -19.048 24.855 17.574 1.00 22.45 142 GLY A C 1
ATOM 1123 O O . GLY A 1 143 ? -18.262 24.913 16.627 1.00 25.11 142 GLY A O 1
ATOM 1124 N N . LEU A 1 144 ? -20.309 25.271 17.486 1.00 21.28 143 LEU A N 1
ATOM 1125 C CA . LEU A 1 144 ? -20.863 25.755 16.228 1.00 20.97 143 LEU A CA 1
ATOM 1126 C C . LEU A 1 144 ? -20.102 27.007 15.783 1.00 22.64 143 LEU A C 1
ATOM 1127 O O . LEU A 1 144 ? -19.790 27.192 14.593 1.00 23.26 143 LEU A O 1
ATOM 1132 N N . ALA A 1 145 ? -19.780 27.870 16.742 1.00 25.12 144 ALA A N 1
ATOM 1133 C CA . ALA A 1 145 ? -19.027 29.095 16.435 1.00 24.48 144 ALA A CA 1
ATOM 1134 C C . ALA A 1 145 ? -17.643 28.757 15.850 1.00 22.42 144 ALA A C 1
ATOM 1135 O O . ALA A 1 145 ? -17.175 29.393 14.886 1.00 22.40 144 ALA A O 1
ATOM 1137 N N . MET A 1 146 ? -16.999 27.747 16.423 1.00 22.72 145 MET A N 1
ATOM 1138 C CA . MET A 1 146 ? -15.727 27.266 15.882 1.00 24.56 145 MET A CA 1
ATOM 1139 C C . MET A 1 146 ? -15.922 26.690 14.478 1.00 24.98 145 MET A C 1
ATOM 1140 O O . MET A 1 146 ? -15.111 26.936 13.584 1.00 24.04 145 MET A O 1
ATOM 1145 N N . ALA A 1 147 ? -16.985 25.916 14.286 1.00 23.66 146 ALA A N 1
ATOM 1146 C CA . ALA A 1 147 ? -17.284 25.358 12.951 1.00 25.45 146 ALA A CA 1
ATOM 1147 C C . ALA A 1 147 ? -17.395 26.475 11.890 1.00 26.01 146 ALA A C 1
ATOM 1148 O O . ALA A 1 147 ? -16.880 26.342 10.774 1.00 27.74 146 ALA A O 1
ATOM 1150 N N . ARG A 1 148 ? -18.071 27.566 12.243 1.00 24.11 147 ARG A N 1
ATOM 1151 C CA . ARG A 1 148 ? -18.206 28.727 11.365 1.00 25.56 147 ARG A CA 1
ATOM 1152 C C . ARG A 1 148 ? -16.859 29.398 11.104 1.00 26.72 147 ARG A C 1
ATOM 1153 O O . ARG A 1 148 ? -16.529 29.776 9.967 1.00 26.60 147 ARG A O 1
ATOM 1155 N N . GLU A 1 149 ? -16.056 29.532 12.144 1.00 24.88 148 GLU A N 1
ATOM 1156 C CA . GLU A 1 149 ? -14.742 30.173 12.003 1.00 26.25 148 GLU A CA 1
ATOM 1157 C C . GLU A 1 149 ? -13.844 29.425 11.025 1.00 29.04 148 GLU A C 1
ATOM 1158 O O . GLU A 1 149 ? -13.113 30.034 10.235 1.00 31.47 148 GLU A O 1
ATOM 1164 N N . ILE A 1 150 ? -13.915 28.102 11.059 1.00 24.14 149 ILE A N 1
ATOM 1165 C CA . ILE A 1 150 ? -13.058 27.274 10.190 1.00 27.67 149 ILE A CA 1
ATOM 1166 C C . ILE A 1 150 ? -13.737 26.856 8.888 1.00 27.28 149 ILE A C 1
ATOM 1167 O O . ILE A 1 150 ? -13.143 26.121 8.072 1.00 30.54 149 ILE A O 1
ATOM 1172 N N . GLY A 1 151 ? -14.965 27.320 8.684 1.00 22.90 150 GLY A N 1
ATOM 1173 C CA . GLY A 1 151 ? -15.680 27.009 7.449 1.00 23.87 150 GLY A CA 1
ATOM 1174 C C . GLY A 1 151 ? -16.073 25.553 7.302 1.00 28.93 150 GLY A C 1
ATOM 1175 O O . GLY A 1 151 ? -16.013 25.004 6.204 1.00 27.67 150 GLY A O 1
ATOM 1176 N N . SER A 1 152 ? -16.461 24.918 8.404 1.00 24.02 151 SER A N 1
ATOM 1177 C CA A SER A 1 152 ? -17.000 23.560 8.348 0.50 26.17 151 SER A CA 1
ATOM 1178 C CA B SER A 1 152 ? -17.006 23.563 8.363 0.50 24.57 151 SER A CA 1
ATOM 1179 C C . SER A 1 152 ? -18.367 23.604 7.700 1.00 24.27 151 SER A C 1
ATOM 1180 O O . SER A 1 152 ? -19.129 24.550 7.936 1.00 24.18 151 SER A O 1
ATOM 1185 N N . VAL A 1 153 ? -18.696 22.570 6.920 1.00 24.19 152 VAL A N 1
ATOM 1186 C CA . VAL A 1 153 ? -20.044 22.477 6.326 1.00 24.73 152 VAL A CA 1
ATOM 1187 C C . VAL A 1 153 ? -21.095 22.039 7.345 1.00 24.52 152 VAL A C 1
ATOM 1188 O O . VAL A 1 153 ? -22.284 22.304 7.163 1.00 29.01 152 VAL A O 1
ATOM 1192 N N . LYS A 1 154 ? -20.658 21.437 8.455 1.00 23.48 153 LYS A N 1
ATOM 1193 C CA . LYS A 1 154 ? -21.586 20.963 9.508 1.00 24.06 153 LYS A CA 1
ATOM 1194 C C . LYS A 1 154 ? -20.814 20.767 10.793 1.00 26.61 153 LYS A C 1
ATOM 1195 O O . LYS A 1 154 ? -19.679 20.318 10.764 1.00 29.57 153 LYS A O 1
ATOM 1201 N N . TYR A 1 155 ? -21.453 21.088 11.908 1.00 23.27 154 TYR A N 1
ATOM 1202 C CA . TYR A 1 155 ? -20.942 20.808 13.241 1.00 22.51 154 TYR A CA 1
ATOM 1203 C C . TYR A 1 155 ? -21.810 19.709 13.851 1.00 25.86 154 TYR A C 1
ATOM 1204 O O . TYR A 1 155 ? -23.042 19.782 13.780 1.00 25.47 154 TYR A O 1
ATOM 1213 N N . LEU A 1 156 ? -21.175 18.669 14.387 1.00 24.31 155 LEU A N 1
ATOM 1214 C CA . LEU A 1 156 ? -21.897 17.548 14.984 1.00 22.46 155 LEU A CA 1
ATOM 1215 C C . LEU A 1 156 ? -21.245 17.155 16.293 1.00 24.35 155 LEU A C 1
ATOM 1216 O O . LEU A 1 156 ? -20.029 17.299 16.451 1.00 25.18 155 LEU A O 1
ATOM 1221 N N . GLU A 1 157 ? -22.045 16.638 17.218 1.00 20.76 156 GLU A N 1
ATOM 1222 C CA . GLU A 1 157 ? -21.535 16.113 18.468 1.00 23.82 156 GLU A CA 1
ATOM 1223 C C . GLU A 1 157 ? -21.949 14.646 18.618 1.00 22.09 156 GLU A C 1
ATOM 1224 O O . GLU A 1 157 ? -23.044 14.253 18.196 1.00 22.50 156 GLU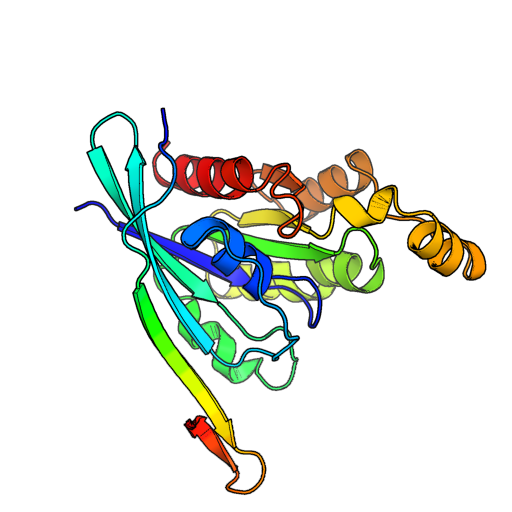 A O 1
ATOM 1230 N N . CYS A 1 158 ? -21.071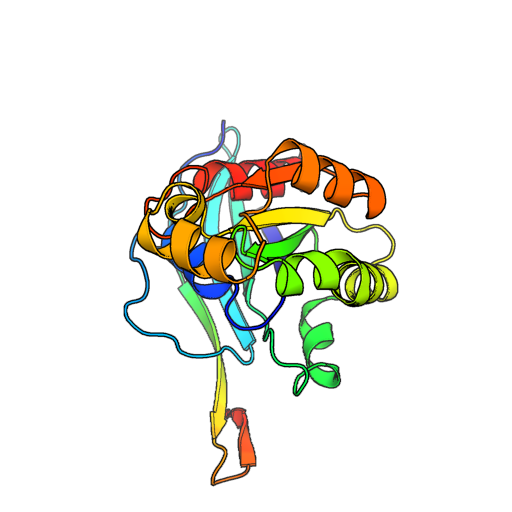 13.838 19.225 1.00 22.04 157 CYS A N 1
ATOM 1231 C CA . CYS A 1 158 ? -21.368 12.409 19.374 1.00 21.19 157 CYS A CA 1
ATOM 1232 C C . CYS A 1 158 ? -20.575 11.802 20.531 1.00 23.52 157 CYS A C 1
ATOM 1233 O O . CYS A 1 158 ? -19.615 12.417 21.022 1.00 23.68 157 CYS A O 1
ATOM 1236 N N . SER A 1 159 ? -21.020 10.606 20.945 1.00 22.03 158 SER A N 1
ATOM 1237 C CA . SER A 1 159 ? -20.286 9.730 21.861 1.00 23.24 158 SER A CA 1
ATOM 1238 C C . SER A 1 159 ? -20.125 8.409 21.146 1.00 21.88 158 SER A C 1
ATOM 1239 O O . SER A 1 159 ? -21.120 7.767 20.819 1.00 22.27 158 SER A O 1
ATOM 1242 N N . ALA A 1 160 ? -18.877 8.017 20.909 1.00 23.52 159 ALA A N 1
ATOM 1243 C CA . ALA A 1 160 ? -18.546 6.689 20.407 1.00 24.85 159 ALA A CA 1
ATOM 1244 C C . ALA A 1 160 ? -18.981 5.619 21.416 1.00 21.67 159 ALA A C 1
ATOM 1245 O O . ALA A 1 160 ? -19.331 4.495 21.058 1.00 24.72 159 ALA A O 1
ATOM 1247 N N . LEU A 1 161 ? -18.952 5.990 22.680 1.00 21.60 160 LEU A N 1
ATOM 1248 C CA . LEU A 1 161 ? -19.206 5.065 23.771 1.00 23.59 160 LEU A CA 1
ATOM 1249 C C . LEU A 1 161 ? -20.669 4.679 23.872 1.00 29.01 160 LEU A C 1
ATOM 1250 O O . LEU A 1 161 ? -21.008 3.473 23.932 1.00 23.71 160 LEU A O 1
ATOM 1255 N N . THR A 1 162 ? -21.547 5.682 23.916 1.00 21.77 161 THR A N 1
ATOM 1256 C CA . THR A 1 162 ? -22.984 5.427 23.976 1.00 20.47 161 THR A CA 1
ATOM 1257 C C . THR A 1 162 ? -23.608 5.290 22.586 1.00 25.42 161 THR A C 1
ATOM 1258 O O . THR A 1 162 ? -24.729 4.786 22.463 1.00 25.00 161 THR A O 1
ATOM 1262 N N . GLN A 1 163 ? -22.901 5.801 21.568 1.00 20.70 162 GLN A N 1
ATOM 1263 C CA . GLN A 1 163 ? -23.383 5.906 20.182 1.00 20.36 162 GLN A CA 1
ATOM 1264 C C . GLN A 1 163 ? -24.396 7.036 19.952 1.00 22.99 162 GLN A C 1
ATOM 1265 O O . GLN A 1 163 ? -24.915 7.180 18.844 1.00 23.78 162 GLN A O 1
ATOM 1271 N N . ARG A 1 164 ? -24.690 7.836 20.979 1.00 24.51 163 ARG A N 1
ATOM 1272 C CA . ARG A 1 164 ? -25.517 9.015 20.760 1.00 26.14 163 ARG A CA 1
ATOM 1273 C C . ARG A 1 164 ? -24.858 9.965 19.739 1.00 24.07 163 ARG A C 1
ATOM 1274 O O . ARG A 1 164 ? -23.694 10.357 19.903 1.00 23.20 163 ARG A O 1
ATOM 1277 N N . GLY A 1 165 ? -25.589 10.262 18.663 1.00 22.41 164 GLY A N 1
ATOM 1278 C CA . GLY A 1 165 ? -25.131 11.170 17.589 1.00 25.73 164 GLY A CA 1
ATOM 1279 C C . GLY A 1 165 ? -24.159 10.548 16.592 1.00 23.13 164 GLY A C 1
ATOM 1280 O O . GLY A 1 165 ? -23.807 11.194 15.582 1.00 24.92 164 GLY A O 1
ATOM 1281 N N . LEU A 1 166 ? -23.798 9.282 16.813 1.00 23.46 165 LEU A N 1
ATOM 1282 C CA . LEU A 1 166 ? -22.712 8.645 16.055 1.00 21.51 165 LEU A CA 1
ATOM 1283 C C . LEU A 1 166 ? -23.129 8.398 14.603 1.00 26.30 165 LEU A C 1
ATOM 1284 O O . LEU A 1 166 ? -22.421 8.784 13.669 1.00 22.15 165 LEU A O 1
ATOM 1289 N N . LYS A 1 167 ? -24.264 7.734 14.415 1.00 23.33 166 LYS A N 1
ATOM 1290 C CA . LYS A 1 167 ? -24.780 7.496 13.039 1.00 23.43 166 LYS A CA 1
ATOM 1291 C C . LYS A 1 167 ? -24.889 8.798 12.250 1.00 24.47 166 LYS A C 1
ATOM 1292 O O . LYS A 1 167 ? -24.522 8.871 11.069 1.00 22.94 166 LYS A O 1
ATOM 1298 N N . THR A 1 168 ? -25.405 9.832 12.910 1.00 20.93 167 THR A N 1
ATOM 1299 C CA . THR A 1 168 ? -25.605 11.118 12.258 1.00 24.07 167 THR A CA 1
ATOM 1300 C C . THR A 1 168 ? -24.299 11.741 11.743 1.00 23.38 167 THR A C 1
ATOM 1301 O O . THR A 1 168 ? -24.304 12.370 10.691 1.00 22.84 167 THR A O 1
ATOM 1305 N N . VAL A 1 169 ? -23.188 11.526 12.442 1.00 24.44 168 VAL A N 1
ATOM 1306 C CA . VAL A 1 169 ? -21.881 12.040 11.982 1.00 24.10 168 VAL A CA 1
ATOM 1307 C C . VAL A 1 169 ? -21.584 11.496 10.569 1.00 26.53 168 VAL A C 1
ATOM 1308 O O . VAL A 1 169 ? -21.298 12.267 9.635 1.00 24.65 168 VAL A O 1
ATOM 1312 N N . PHE A 1 170 ? -21.744 10.190 10.400 1.00 24.72 169 PHE A N 1
ATOM 1313 C CA . PHE A 1 170 ? -21.446 9.546 9.128 1.00 22.92 169 PHE A CA 1
ATOM 1314 C C . PHE A 1 170 ? -22.523 9.813 8.078 1.00 21.61 169 PHE A C 1
ATOM 1315 O O . PHE A 1 170 ? -22.217 9.994 6.895 1.00 23.27 169 PHE A O 1
ATOM 1323 N N . ASP A 1 171 ? -23.778 9.897 8.506 1.00 21.66 170 ASP A N 1
ATOM 1324 C CA . ASP A 1 171 ? -24.865 10.299 7.596 1.00 21.32 170 ASP A CA 1
ATOM 1325 C C . ASP A 1 171 ? -24.562 11.666 6.969 1.00 23.06 170 ASP A C 1
ATOM 1326 O O . ASP A 1 171 ? -24.663 11.850 5.741 1.00 24.25 170 ASP A O 1
ATOM 1331 N N . GLU A 1 172 ? -24.159 12.612 7.804 1.00 25.34 171 GLU A N 1
ATOM 1332 C CA . GLU A 1 172 ? -23.870 13.973 7.330 1.00 22.81 171 GLU A CA 1
ATOM 1333 C C . GLU A 1 172 ? -22.591 14.030 6.490 1.00 24.40 171 GLU A C 1
ATOM 1334 O O . GLU A 1 172 ? -22.501 14.839 5.542 1.00 24.10 171 GLU A O 1
ATOM 1340 N N . ALA A 1 173 ? -21.617 13.174 6.811 1.00 23.59 172 ALA A N 1
ATOM 1341 C CA . ALA A 1 173 ? -20.401 13.048 6.012 1.00 21.12 172 ALA A CA 1
ATOM 1342 C C . ALA A 1 173 ? -20.758 12.563 4.608 1.00 22.74 172 ALA A C 1
ATOM 1343 O O . ALA A 1 173 ? -20.298 13.111 3.601 1.00 27.27 172 ALA A O 1
ATOM 1345 N N . ILE A 1 174 ? -21.624 11.563 4.549 1.00 22.73 173 ILE A N 1
ATOM 1346 C CA . ILE A 1 174 ? -22.098 11.032 3.281 1.00 21.10 173 ILE A CA 1
ATOM 1347 C C . ILE A 1 174 ? -22.844 12.109 2.489 1.00 24.15 173 ILE A C 1
ATOM 1348 O O . ILE A 1 174 ? -22.559 12.328 1.314 1.00 27.27 173 ILE A O 1
ATOM 1353 N N . ARG A 1 175 ? -23.807 12.775 3.117 1.00 23.49 174 ARG A N 1
ATOM 1354 C CA . ARG A 1 175 ? -24.614 13.806 2.445 1.00 25.52 174 ARG A CA 1
ATOM 1355 C C . ARG A 1 175 ? -23.783 15.002 1.998 1.00 24.05 174 ARG A C 1
ATOM 1356 O O . ARG A 1 175 ? -24.087 15.614 0.968 1.00 27.18 174 ARG A O 1
ATOM 1364 N N . ALA A 1 176 ? -22.730 15.320 2.760 1.00 24.92 175 ALA A N 1
ATOM 1365 C CA . ALA A 1 176 ? -21.755 16.356 2.379 1.00 24.96 175 ALA A CA 1
ATOM 1366 C C . ALA A 1 176 ? -21.091 16.044 1.033 1.00 30.27 175 ALA A C 1
ATOM 1367 O O . ALA A 1 176 ? -20.720 16.962 0.300 1.00 31.31 175 ALA A O 1
ATOM 1369 N N . VAL A 1 177 ? -20.954 14.756 0.683 1.00 24.10 176 VAL A N 1
ATOM 1370 C CA . VAL A 1 177 ? -20.319 14.362 -0.563 1.00 25.53 176 VAL A CA 1
ATOM 1371 C C . VAL A 1 177 ? -21.339 14.101 -1.660 1.00 30.66 176 VAL A C 1
ATOM 1372 O O . VAL A 1 177 ? -21.179 14.578 -2.786 1.00 31.77 176 VAL A O 1
ATOM 1376 N N . LEU A 1 178 ? -22.383 13.348 -1.334 1.00 25.65 177 LEU A N 1
ATOM 1377 C CA . LEU A 1 178 ? -23.293 12.858 -2.362 1.00 34.20 177 LEU A CA 1
ATOM 1378 C C . LEU A 1 178 ? -24.573 13.660 -2.469 1.00 33.79 177 LEU A C 1
ATOM 1379 O O . LEU A 1 178 ? -25.309 13.493 -3.429 1.00 30.28 177 LEU A O 1
ATOM 1384 N N . GLY A 1 179 ? -24.851 14.510 -1.492 1.00 34.95 178 GLY A N 1
ATOM 1385 C CA . GLY A 1 179 ? -26.094 15.255 -1.458 1.00 40.63 178 GLY A CA 1
ATOM 1386 C C . GLY A 1 179 ? -27.241 14.412 -0.929 1.00 47.02 178 GLY A C 1
ATOM 1387 O O . GLY A 1 179 ? -27.126 13.182 -0.771 1.00 38.62 178 GLY A O 1
ATOM 1389 N N . GLU B 2 1 ? -33.175 7.172 2.463 1.00 27.30 10 GLU I N 1
ATOM 1390 C CA . GLU B 2 1 ? -32.509 7.382 3.778 1.00 27.59 10 GLU I CA 1
ATOM 1391 C C . GLU B 2 1 ? -31.175 6.635 3.770 1.00 25.93 10 GLU I C 1
ATOM 1392 O O . GLU B 2 1 ? -30.818 6.034 2.757 1.00 23.73 10 GLU I O 1
ATOM 1398 N N . ILE B 2 2 ? -30.418 6.731 4.859 1.00 21.25 11 ILE I N 1
ATOM 1399 C CA . ILE B 2 2 ? -29.133 6.033 4.963 1.00 21.52 11 ILE I CA 1
ATOM 1400 C C . ILE B 2 2 ? -29.192 4.916 6.019 1.00 26.40 11 ILE I C 1
ATOM 1401 O O . ILE B 2 2 ? -29.586 5.141 7.163 1.00 23.06 11 ILE I O 1
ATOM 1406 N N . SER B 2 3 ? -28.733 3.726 5.643 1.00 19.89 12 SER I N 1
ATOM 1407 C CA . SER B 2 3 ? -28.828 2.566 6.530 1.00 22.07 12 SER I CA 1
ATOM 1408 C C . SER B 2 3 ? -27.687 2.578 7.518 1.00 21.92 12 SER I C 1
ATOM 1409 O O . SER B 2 3 ? -26.729 3.332 7.366 1.00 25.59 12 SER I O 1
ATOM 1412 N N . LEU B 2 4 ? -27.749 1.660 8.487 1.00 22.28 13 LEU I N 1
ATOM 1413 C CA . LEU B 2 4 ? -26.618 1.359 9.346 1.00 20.79 13 LEU I CA 1
ATOM 1414 C C . LEU B 2 4 ? -25.524 0.686 8.491 1.00 22.88 13 LEU I C 1
ATOM 1415 O O . LEU B 2 4 ? -25.843 0.066 7.472 1.00 23.53 13 LEU I O 1
ATOM 1420 N N . PRO B 2 5 ? -24.244 0.816 8.877 1.00 25.70 14 PRO I N 1
ATOM 1421 C CA . PRO B 2 5 ? -23.178 0.212 8.091 1.00 26.04 14 PRO I CA 1
ATOM 1422 C C . PRO B 2 5 ? -23.081 -1.295 8.243 1.00 24.89 14 PRO I C 1
ATOM 1423 O O . PRO B 2 5 ? -23.539 -1.844 9.245 1.00 25.29 14 PRO I O 1
ATOM 1427 N N . SER B 2 6 ? -22.452 -1.937 7.263 1.00 23.75 15 SER I N 1
ATOM 1428 C CA . SER B 2 6 ? -22.205 -3.377 7.272 1.00 22.88 15 SER I CA 1
ATOM 1429 C C . SER B 2 6 ? -20.838 -3.666 6.659 1.00 25.41 15 SER I C 1
ATOM 1430 O O . SER B 2 6 ? -20.169 -2.758 6.175 1.00 23.55 15 SER I O 1
ATOM 1433 N N . ASP B 2 7 ? -20.443 -4.934 6.670 1.00 22.83 16 ASP I N 1
ATOM 1434 C CA . ASP B 2 7 ? -19.256 -5.391 5.923 1.00 28.09 16 ASP I CA 1
ATOM 1435 C C . ASP B 2 7 ? -17.952 -4.732 6.367 1.00 23.59 16 ASP I C 1
ATOM 1436 O O . ASP B 2 7 ? -17.088 -4.391 5.543 1.00 27.51 16 ASP I O 1
ATOM 1441 N N . PHE B 2 8 ? -17.785 -4.557 7.669 1.00 25.14 17 PHE I N 1
ATOM 1442 C CA . PHE B 2 8 ? -16.541 -3.974 8.168 1.00 24.35 17 PHE I CA 1
ATOM 1443 C C . PHE B 2 8 ? -15.338 -4.787 7.684 1.00 22.93 17 PHE I C 1
ATOM 1444 O O . PHE B 2 8 ? -15.327 -6.009 7.833 1.00 24.73 17 PHE I O 1
ATOM 1452 N N . GLU B 2 9 ? -14.306 -4.103 7.186 1.00 23.65 18 GLU I N 1
ATOM 1453 C CA . GLU B 2 9 ? -13.008 -4.757 6.921 1.00 26.88 18 GLU I CA 1
ATOM 1454 C C . GLU B 2 9 ? -11.891 -3.827 7.376 1.00 30.11 18 GLU I C 1
ATOM 1455 O O . GLU B 2 9 ? -11.969 -2.632 7.162 1.00 26.81 18 GLU I O 1
ATOM 1466 N N . HIS B 2 10 ? -10.867 -4.380 8.026 1.00 23.44 19 HIS I N 1
ATOM 1467 C CA . HIS B 2 10 ? -9.684 -3.601 8.436 1.00 24.11 19 HIS I CA 1
ATOM 1468 C C . HIS B 2 10 ? -8.679 -3.810 7.334 1.00 30.11 19 HIS I C 1
ATOM 1469 O O . HIS B 2 10 ? -7.975 -4.813 7.313 1.00 29.39 19 HIS I O 1
ATOM 1476 N N . THR B 2 11 ? -8.643 -2.881 6.393 1.00 25.91 20 THR I N 1
ATOM 1477 C CA . THR B 2 11 ? -7.943 -3.088 5.138 1.00 30.17 20 THR I CA 1
ATOM 1478 C C . THR B 2 11 ? -6.443 -2.829 5.251 1.00 29.69 20 THR I C 1
ATOM 1479 O O . THR B 2 11 ? -5.668 -3.569 4.672 1.00 28.55 20 THR I O 1
ATOM 1483 N N . ILE B 2 12 ? -6.040 -1.788 5.993 1.00 28.20 21 ILE I N 1
ATOM 1484 C CA . ILE B 2 12 ? -4.618 -1.458 6.169 1.00 24.62 21 ILE I CA 1
ATOM 1485 C C . ILE B 2 12 ? -4.365 -1.210 7.643 1.00 28.47 21 ILE I C 1
ATOM 1486 O O . ILE B 2 12 ? -5.150 -0.515 8.324 1.00 26.15 21 ILE I O 1
ATOM 1491 N N . HIS B 2 13 ? -3.282 -1.800 8.139 1.00 28.99 22 HIS I N 1
ATOM 1492 C CA . HIS B 2 13 ? -2.747 -1.453 9.449 1.00 28.22 22 HIS I CA 1
ATOM 1493 C C . HIS B 2 13 ? -1.278 -1.146 9.341 1.00 34.00 22 HIS I C 1
ATOM 1494 O O . HIS B 2 13 ? -0.501 -1.942 8.814 1.00 30.83 22 HIS I O 1
ATOM 1501 N N . VAL B 2 14 ? -0.897 0.022 9.842 1.00 28.88 23 VAL I N 1
ATOM 1502 C CA . VAL B 2 14 ? 0.495 0.380 9.987 1.00 29.91 23 VAL I CA 1
ATOM 1503 C C . VAL B 2 14 ? 0.834 0.582 11.477 1.00 33.49 23 VAL I C 1
ATOM 1504 O O . VAL B 2 14 ? 0.123 1.271 12.211 1.00 30.31 23 VAL I O 1
ATOM 1508 N N . GLY B 2 15 ? 1.909 -0.062 11.917 1.00 28.03 24 GLY I N 1
ATOM 1509 C CA . GLY B 2 15 ? 2.367 0.035 13.289 1.00 33.32 24 GLY I CA 1
ATOM 1510 C C . GLY B 2 15 ? 3.718 0.712 13.308 1.00 39.26 24 GLY I C 1
ATOM 1511 O O . GLY B 2 15 ? 4.248 1.098 12.262 1.00 37.25 24 GLY I O 1
ATOM 1512 N N . PHE B 2 16 ? 4.253 0.906 14.510 1.00 33.96 25 PHE I N 1
ATOM 1513 C CA . PHE B 2 16 ? 5.609 1.386 14.648 1.00 41.64 25 PHE I CA 1
ATOM 1514 C C . PHE B 2 16 ? 6.233 0.736 15.865 1.00 37.16 25 PHE I C 1
ATOM 1515 O O . PHE B 2 16 ? 5.673 0.755 16.952 1.00 37.30 25 PHE I O 1
ATOM 1523 N N . ASP B 2 17 ? 7.393 0.125 15.653 1.00 39.29 26 ASP I N 1
ATOM 1524 C CA . ASP B 2 17 ? 8.087 -0.616 16.691 1.00 39.37 26 ASP I CA 1
ATOM 1525 C C . ASP B 2 17 ? 9.260 0.256 17.110 1.00 44.12 26 ASP I C 1
ATOM 1526 O O . ASP B 2 17 ? 10.251 0.364 16.380 1.00 46.06 26 ASP I O 1
ATOM 1531 N N . ALA B 2 18 ? 9.144 0.879 18.288 1.00 41.52 27 ALA I N 1
ATOM 1532 C CA . ALA B 2 18 ? 10.093 1.903 18.697 1.00 35.20 27 ALA I CA 1
ATOM 1533 C C . ALA B 2 18 ? 11.498 1.335 18.960 1.00 30.64 27 ALA I C 1
ATOM 1534 O O . ALA B 2 18 ? 12.480 2.070 18.863 1.00 39.64 27 ALA I O 1
ATOM 1536 N N . VAL B 2 19 ? 11.577 0.038 19.279 1.00 38.40 28 VAL I N 1
ATOM 1537 C CA . VAL B 2 19 ? 12.848 -0.660 19.538 1.00 36.74 28 VAL I CA 1
ATOM 1538 C C . VAL B 2 19 ? 13.629 -0.915 18.243 1.00 41.95 28 VAL I C 1
ATOM 1539 O O . VAL B 2 19 ? 14.854 -0.769 18.210 1.00 36.08 28 VAL I O 1
ATOM 1543 N N . THR B 2 20 ? 12.925 -1.315 17.185 1.00 33.00 29 THR I N 1
ATOM 1544 C CA . THR B 2 20 ? 13.561 -1.516 15.873 1.00 34.50 29 THR I CA 1
ATOM 1545 C C . THR B 2 20 ? 13.569 -0.217 15.061 1.00 38.84 29 THR I C 1
ATOM 1546 O O . THR B 2 20 ? 14.255 -0.117 14.050 1.00 35.24 29 THR I O 1
ATOM 1550 N N . GLY B 2 21 ? 12.807 0.777 15.511 1.00 32.25 30 GLY I N 1
ATOM 1551 C CA . GLY B 2 21 ? 12.612 2.013 14.746 1.00 38.49 30 GLY I CA 1
ATOM 1552 C C . GLY B 2 21 ? 11.907 1.854 13.395 1.00 43.53 30 GLY I C 1
ATOM 1553 O O . GLY B 2 21 ? 12.006 2.743 12.540 1.00 41.91 30 GLY I O 1
ATOM 1554 N N . GLU B 2 22 ? 11.181 0.748 13.201 1.00 40.42 31 GLU I N 1
ATOM 1555 C CA . GLU B 2 22 ? 10.499 0.479 11.915 1.00 39.36 31 GLU I CA 1
ATOM 1556 C C . GLU B 2 22 ? 8.965 0.381 11.998 1.00 33.90 31 GLU I C 1
ATOM 1557 O O . GLU B 2 22 ? 8.423 -0.020 13.018 1.00 34.54 31 GLU I O 1
ATOM 1563 N N . PHE B 2 23 ? 8.289 0.688 10.890 1.00 38.45 32 PHE I N 1
ATOM 1564 C CA . PHE B 2 23 ? 6.848 0.417 10.745 1.00 38.06 32 PHE I CA 1
ATOM 1565 C C . PHE B 2 23 ? 6.548 -1.083 10.559 1.00 45.49 32 PHE I C 1
ATOM 1566 O O . PHE B 2 23 ? 7.279 -1.782 9.853 1.00 51.75 32 PHE I O 1
ATOM 1574 N N . THR B 2 24 ? 5.484 -1.561 11.204 1.00 32.52 33 THR I N 1
ATOM 1575 C CA . THR B 2 24 ? 5.053 -2.951 11.134 1.00 40.32 33 THR I CA 1
ATOM 1576 C C . THR B 2 24 ? 3.781 -3.028 10.297 1.00 41.04 33 THR I C 1
ATOM 1577 O O . THR B 2 24 ? 2.923 -2.154 10.429 1.00 38.67 33 THR I O 1
#

CATH classification: 3.40.50.300

InterPro domains:
  IPR001806 Small GTPase [PF00071] (5-176)
  IPR001806 Small GTPase [PS51421] (1-192)
  IPR001806 Small GTPase [SM00174] (6-179)
  IPR003578 Small GTPase Rho [PTHR24072] (3-189)
  IPR005225 Small GTP-binding domain [TIGR00231] (1-141)
  IPR027417 P-loop containing nucleoside triphosphate hydrolase [G3DSA:3.40.50.300] (1-182)
  IPR027417 P-loop containing nucleoside triphosphate hydrolase [SSF52540] (4-176)

Nearest PDB structures (foldseek):
  2ov2-assembly9_P  TM=7.641E-01  e=7.211E-01  Homo sapiens
  2mdw-assembly1_A  TM=4.405E-01  e=9.708E+00  synthetic construct
  2ov2-assembly11_D-2  TM=9.996E-01  e=3.151E-35  Homo sapiens
  2wkr-assembly1_A  TM=9.902E-01  e=1.543E-33  Avena sativa
  1mh1-assembly1_A  TM=9.851E-01  e=1.361E-33  Homo sapiens

Secondary structure (DSSP, 8-state):
-EEEEEEEEE-TTS-HHHHHHHHHHS---SS----SEEEEEEEEEETTEEEEEEEEEE--SGGGTTTGGGG-TT-SEEEEEEETT-HHHHHHIIIIIHHHHHHH-SS--EEEEEE-GGGTT-HHHHHHHHTTT--PPPHHHHHHHHHHTT-SEEEE--TTT-TTHHHHHHHHHHHHH-/-BPPPEEEEEEEEE--BTTTTB--

Organism: Homo sapiens (NCBI:txid9606)

B-factor: mean 30.31, std 9.58, range [18.95, 76.65]

GO terms:
  GO:0043005 neuron projection (C, IDA)
  GO:0043025 neuronal cell body (C, IDA)
  GO:0030426 growth cone (C, IDA)
  GO:0031941 filamentous actin (C, IDA)
  GO:0048471 perinuclear region of cytoplasm (C, IDA)
  GO:0071944 cell periphery (C, IDA)
  GO:1900026 positive regulation of substrate adhesion-dependent cell spreading (P, IDA)
  GO:0033630 positive regulation of cell adhesion mediated by integrin (P, IDA)
  GO:0003924 GTPase activity (F, EXP)
  GO:0016055 Wnt signaling pathway (P, IMP)
  GO:0048306 calcium-dependent protein binding (F, IPI)
  GO:0005789 endoplasmic reticulum membrane (C, TAS)
  GO:0005829 cytosol (C, TAS)
  GO:0005886 plasma membrane (C, TAS)
  GO:0005515 protein binding (F, IPI)
  GO:0012505 endomembrane system (C, IDA)
  GO:0003924 GTPase activity (F, IDA)
  GO:0030031 cell projection assembly (P, IDA)
  GO:0030036 actin cytoskeleton organization (P, IDA)
  GO:0005737 cytoplasm (C, EXP)

Foldseek 3Di:
DAEAEEEEEFAPPQCQPLLVCCVAPVDGDPDRDFDDKDWDWHWDQDPNRIYIYTYIYHGNDPVCLVPRCVRQPPHQEYEYEGEQLDPVRLVCVVVPVLVSNCVRPVDHAYEYEHEPPVCLPPPVSQVVQVVVVHHGHDPVNQVVSCVVSVHPYYFYAYSVVGRRSVVVVVVRVVSRPD/DDDDDDDDDPDDDWAADVVVRDID

Solvent-accessible surface area: 10082 Å² total; per-residue (Å²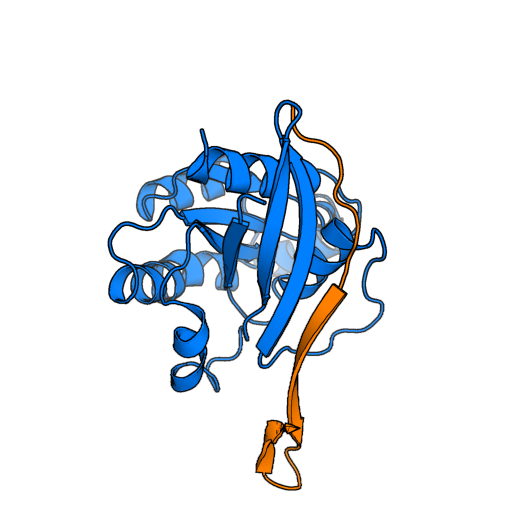): 147,102,60,4,27,3,0,0,0,0,23,41,55,2,21,15,38,26,1,0,28,1,7,8,50,108,58,87,34,9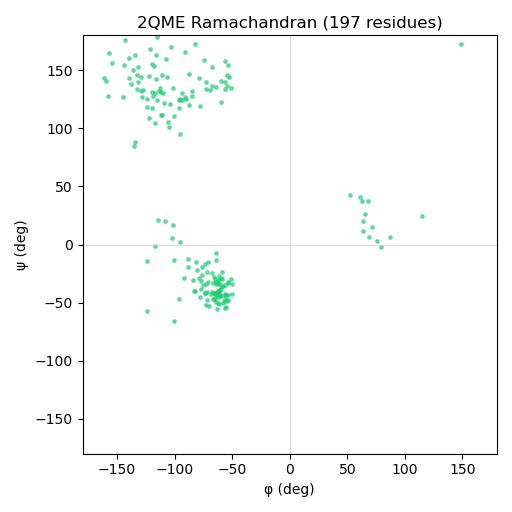0,62,159,135,79,18,16,24,10,17,7,22,0,31,3,86,12,85,63,146,54,4,38,5,15,1,54,0,2,2,14,70,133,107,27,54,236,31,4,27,134,0,1,82,164,11,48,0,0,0,0,0,0,4,0,7,36,36,72,4,26,76,47,0,98,64,52,1,71,61,30,0,58,150,84,8,84,165,20,32,0,0,0,0,0,5,67,34,43,52,50,125,54,88,114,10,60,63,124,7,154,100,143,188,86,66,16,14,56,102,94,92,0,88,64,9,4,80,98,2,45,20,86,92,7,20,23,0,0,12,101,85,70,73,28,4,70,61,0,3,24,47,4,2,71,38,47,65,79,172,14,42,122,24,56,97,76,106,85,56,76,115,36,11,93,63,87,147,83,48,115,119,90